Protein AF-A0A1F2W7W1-F1 (afdb_monomer)

Radius of gyration: 26.69 Å; Cα contacts (8 Å, |Δi|>4): 418; chains: 1; bounding box: 70×40×73 Å

pLDDT: mean 92.66, std 8.07, range [53.12, 98.88]

Mean predicted aligned error: 7.72 Å

Structure (mmCIF, N/CA/C/O backbone):
data_AF-A0A1F2W7W1-F1
#
_entry.id   AF-A0A1F2W7W1-F1
#
loop_
_atom_site.group_PDB
_atom_site.id
_atom_site.type_symbol
_atom_site.label_atom_id
_atom_site.label_alt_id
_atom_site.label_comp_id
_atom_site.label_asym_id
_atom_site.label_entity_id
_atom_site.label_seq_id
_atom_site.pdbx_PDB_ins_code
_atom_site.Cartn_x
_atom_site.Cartn_y
_atom_site.Cartn_z
_atom_site.occupancy
_atom_site.B_iso_or_equiv
_atom_site.auth_seq_id
_atom_site.auth_comp_id
_atom_site.auth_asym_id
_atom_site.auth_atom_id
_atom_site.pdbx_PDB_model_num
ATOM 1 N N . MET A 1 1 ? -30.060 -8.201 3.985 1.00 62.97 1 MET A N 1
ATOM 2 C CA . MET A 1 1 ? -28.738 -8.796 4.300 1.00 62.97 1 MET A CA 1
ATOM 3 C C . MET A 1 1 ? -28.220 -8.162 5.582 1.00 62.97 1 MET A C 1
ATOM 5 O O . MET A 1 1 ? -28.578 -7.021 5.836 1.00 62.97 1 MET A O 1
ATOM 9 N N . LYS A 1 2 ? -27.452 -8.893 6.397 1.00 86.69 2 LYS A N 1
ATOM 10 C CA . LYS A 1 2 ? -26.846 -8.369 7.634 1.00 86.69 2 LYS A CA 1
ATOM 11 C C . LYS A 1 2 ? -25.672 -7.441 7.280 1.00 86.69 2 LYS A C 1
ATOM 13 O O . LYS A 1 2 ? -24.925 -7.773 6.363 1.00 86.69 2 LYS A O 1
ATOM 18 N N . ASN A 1 3 ? -25.521 -6.316 7.980 1.00 93.75 3 ASN A N 1
ATOM 19 C CA . ASN A 1 3 ? -24.368 -5.423 7.817 1.00 93.75 3 ASN A CA 1
ATOM 20 C C . ASN A 1 3 ? -23.120 -6.006 8.499 1.00 93.75 3 ASN A C 1
ATOM 22 O O . ASN A 1 3 ? -23.227 -6.661 9.538 1.00 93.75 3 ASN A O 1
ATOM 26 N N . LEU A 1 4 ? -21.949 -5.747 7.916 1.00 97.38 4 LEU A N 1
ATOM 27 C CA . LEU A 1 4 ? -20.644 -5.979 8.529 1.00 97.38 4 LEU A CA 1
ATOM 28 C C . LEU A 1 4 ? -20.355 -4.846 9.521 1.00 97.38 4 LEU A C 1
ATOM 30 O O . LEU A 1 4 ? -20.398 -3.672 9.141 1.00 97.38 4 LEU A O 1
ATOM 34 N N . ARG A 1 5 ? -20.061 -5.195 10.776 1.00 98.56 5 ARG A N 1
ATOM 35 C CA . ARG A 1 5 ? -19.815 -4.230 11.854 1.00 98.56 5 ARG A CA 1
ATOM 36 C C . ARG A 1 5 ? -18.335 -3.876 11.929 1.00 98.56 5 ARG A C 1
ATOM 38 O O . ARG A 1 5 ? -17.487 -4.742 12.152 1.00 98.56 5 ARG A O 1
ATOM 45 N N . TRP A 1 6 ? -18.030 -2.600 11.743 1.00 98.75 6 TRP A N 1
ATOM 46 C CA . TRP A 1 6 ? -16.679 -2.061 11.656 1.00 98.75 6 TRP A CA 1
ATOM 47 C C . TRP A 1 6 ? -16.233 -1.422 12.969 1.00 98.75 6 TRP A C 1
ATOM 49 O O . TRP A 1 6 ? -16.932 -0.579 13.537 1.00 98.75 6 TRP A O 1
ATOM 59 N N . GLY A 1 7 ? -15.023 -1.775 13.394 1.00 98.75 7 GLY A N 1
ATOM 60 C CA . GLY A 1 7 ? -14.241 -1.056 14.391 1.00 98.75 7 GLY A CA 1
ATOM 61 C C . GLY A 1 7 ? -13.121 -0.247 13.731 1.00 98.75 7 GLY A C 1
ATOM 62 O O . GLY A 1 7 ? -12.522 -0.689 12.752 1.00 98.75 7 GLY A O 1
ATOM 63 N N . ILE A 1 8 ? -12.806 0.937 14.250 1.00 98.69 8 ILE A N 1
ATOM 64 C CA . ILE A 1 8 ? -11.731 1.785 13.715 1.00 98.69 8 ILE A CA 1
ATOM 65 C C . ILE A 1 8 ? -10.579 1.881 14.718 1.00 98.69 8 ILE A C 1
ATOM 67 O O . ILE A 1 8 ? -10.754 2.411 15.814 1.00 98.69 8 ILE A O 1
ATOM 71 N N . LEU A 1 9 ? -9.388 1.409 14.346 1.00 97.88 9 LEU A N 1
ATOM 72 C CA . LEU A 1 9 ? -8.192 1.433 15.196 1.00 97.88 9 LEU A CA 1
ATOM 73 C C . LEU A 1 9 ? -7.343 2.677 14.935 1.00 97.88 9 LEU A C 1
ATOM 75 O O . LEU A 1 9 ? -6.264 2.557 14.364 1.00 97.88 9 LEU A O 1
ATOM 79 N N . SER A 1 10 ? -7.851 3.860 15.301 1.00 96.62 10 SER A N 1
ATOM 80 C CA . SER A 1 10 ? -7.156 5.162 15.358 1.00 96.62 10 SER A CA 1
ATOM 81 C C . SER A 1 10 ? -8.142 6.302 15.102 1.00 96.62 10 SER A C 1
ATOM 83 O O . SER A 1 10 ? -9.197 6.140 14.495 1.00 96.62 10 SER A O 1
ATOM 85 N N . THR A 1 11 ? -7.741 7.503 15.500 1.00 95.75 11 THR A N 1
ATOM 86 C CA . THR A 1 11 ? -8.408 8.769 15.178 1.00 95.75 11 THR A CA 1
ATOM 87 C C . THR A 1 11 ? -7.591 9.569 14.155 1.00 95.75 11 THR A C 1
ATOM 89 O O . THR A 1 11 ? -7.487 10.789 14.265 1.00 95.75 11 THR A O 1
ATOM 92 N N . ALA A 1 12 ? -6.926 8.888 13.217 1.00 93.19 12 ALA A N 1
ATOM 93 C CA . ALA A 1 12 ? -6.099 9.520 12.191 1.00 93.19 12 ALA A CA 1
ATOM 94 C C . ALA A 1 12 ? -6.941 10.348 11.217 1.00 93.19 12 ALA A C 1
ATOM 96 O O . ALA A 1 12 ? -8.081 9.996 10.901 1.00 93.19 12 ALA A O 1
ATOM 97 N N . ASP A 1 13 ? -6.348 11.424 10.703 1.00 92.88 13 ASP A N 1
ATOM 98 C CA . ASP A 1 13 ? -7.056 12.402 9.880 1.00 92.88 13 ASP A CA 1
ATOM 99 C C . ASP A 1 13 ? -7.669 11.785 8.614 1.00 92.88 13 ASP A C 1
ATOM 101 O O . ASP A 1 13 ? -8.848 12.004 8.339 1.00 92.88 13 ASP A O 1
ATOM 105 N N . ILE A 1 14 ? -6.933 10.917 7.907 1.00 90.88 14 ILE A N 1
ATOM 106 C CA . ILE A 1 14 ? -7.449 10.191 6.732 1.00 90.88 14 ILE A CA 1
ATOM 107 C C . ILE A 1 14 ? -8.683 9.342 7.069 1.00 90.88 14 ILE A C 1
ATOM 109 O O . ILE A 1 14 ? -9.671 9.333 6.329 1.00 90.88 14 ILE A O 1
ATOM 113 N N . GLY A 1 15 ? -8.652 8.663 8.219 1.00 91.44 15 GLY A N 1
ATOM 114 C CA . GLY A 1 15 ? -9.765 7.857 8.699 1.00 91.44 15 GLY A CA 1
ATOM 115 C C . GLY A 1 15 ? -10.981 8.729 8.962 1.00 91.44 15 GLY A C 1
ATOM 116 O O . GLY A 1 15 ? -12.050 8.480 8.412 1.00 91.44 15 GLY A O 1
ATOM 117 N N . ILE A 1 16 ? -10.808 9.795 9.737 1.00 95.19 16 ILE A N 1
ATOM 118 C CA . ILE A 1 16 ? -11.928 10.641 10.133 1.00 95.19 16 ILE A CA 1
ATOM 119 C C . ILE A 1 16 ? -12.511 11.438 8.958 1.00 95.19 16 ILE A C 1
ATOM 121 O O . ILE A 1 16 ? -13.729 11.555 8.835 1.00 95.19 16 ILE A O 1
ATOM 125 N N . THR A 1 17 ? -11.673 12.015 8.102 1.00 94.81 17 THR A N 1
ATOM 126 C CA . THR A 1 17 ? -12.141 12.954 7.073 1.00 94.81 17 THR A CA 1
ATOM 127 C C . THR A 1 17 ? -12.612 12.265 5.797 1.00 94.81 17 THR A C 1
ATOM 129 O O . THR A 1 17 ? -13.424 12.842 5.070 1.00 94.81 17 THR A O 1
ATOM 132 N N . LYS A 1 18 ? -12.128 11.050 5.501 1.00 94.12 18 LYS A N 1
ATOM 133 C CA . LYS A 1 18 ? -12.421 10.345 4.243 1.00 94.12 18 LYS A CA 1
ATOM 13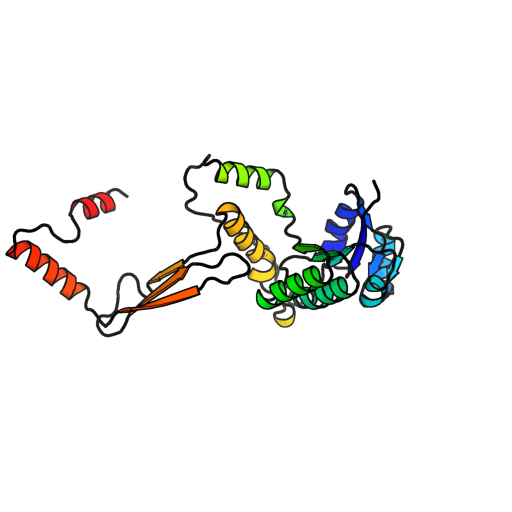4 C C . LYS A 1 18 ? -13.065 8.984 4.466 1.00 94.12 18 LYS A C 1
ATOM 136 O O . LYS A 1 18 ? -14.185 8.766 4.007 1.00 94.12 18 LYS A O 1
ATOM 141 N N . VAL A 1 19 ? -12.363 8.073 5.141 1.00 95.38 19 VAL A N 1
ATOM 142 C CA . VAL A 1 19 ? -12.695 6.641 5.076 1.00 95.38 19 VAL A CA 1
ATOM 143 C C . VAL A 1 19 ? -13.882 6.276 5.958 1.00 95.38 19 VAL A C 1
ATOM 145 O O . VAL A 1 19 ? -14.805 5.630 5.472 1.00 95.38 19 VAL A O 1
ATOM 148 N N . ILE A 1 20 ? -13.936 6.742 7.208 1.00 97.56 20 ILE A N 1
ATOM 149 C CA . ILE A 1 20 ? -15.058 6.447 8.111 1.00 97.56 20 ILE A CA 1
ATOM 150 C C . ILE A 1 20 ? -16.387 6.966 7.534 1.00 97.56 20 ILE A C 1
ATOM 152 O O . ILE A 1 20 ? -17.315 6.163 7.416 1.00 97.56 20 ILE A O 1
ATOM 156 N N . PRO A 1 21 ? -16.496 8.232 7.069 1.00 97.69 21 PRO A N 1
ATOM 157 C CA . PRO A 1 21 ? -17.721 8.693 6.418 1.00 97.69 21 PRO A CA 1
ATOM 158 C C . PRO A 1 21 ? -18.091 7.877 5.173 1.00 97.69 21 PRO A C 1
ATOM 160 O O . PRO A 1 21 ? -19.272 7.728 4.868 1.00 97.69 21 PRO A O 1
ATOM 163 N N . ALA A 1 22 ? -17.105 7.374 4.421 1.00 96.88 22 ALA A N 1
ATOM 164 C CA . ALA A 1 22 ? -17.365 6.523 3.264 1.00 96.88 22 ALA A CA 1
ATOM 165 C C . ALA A 1 22 ? -17.924 5.152 3.675 1.00 96.88 22 ALA A C 1
ATOM 167 O O . ALA A 1 22 ? -18.912 4.727 3.084 1.00 96.88 22 ALA A O 1
ATOM 168 N N . ILE A 1 23 ? -17.369 4.511 4.712 1.00 96.81 23 ILE A N 1
ATOM 169 C CA . ILE A 1 23 ? -17.882 3.240 5.257 1.00 96.81 23 ILE A CA 1
ATOM 170 C C . ILE A 1 23 ? -19.319 3.414 5.763 1.00 96.81 23 ILE A C 1
ATOM 172 O O . ILE A 1 23 ? -20.168 2.582 5.470 1.00 96.81 23 ILE A O 1
ATOM 176 N N . GLN A 1 24 ? -19.627 4.515 6.456 1.00 97.50 24 GLN A N 1
ATOM 177 C CA . GLN A 1 24 ? -20.982 4.793 6.958 1.00 97.50 24 GLN A CA 1
ATOM 178 C C . GLN A 1 24 ? -22.034 4.950 5.848 1.00 97.50 24 GLN A C 1
ATOM 180 O O . GLN A 1 24 ? -23.212 4.704 6.086 1.00 97.50 24 GLN A O 1
ATOM 185 N N . ARG A 1 25 ? -21.627 5.378 4.646 1.00 97.25 25 ARG A N 1
ATOM 186 C CA . ARG A 1 25 ? -22.513 5.491 3.473 1.00 97.25 25 ARG A CA 1
ATOM 187 C C . ARG A 1 25 ? -22.521 4.239 2.597 1.00 97.25 25 ARG A C 1
ATOM 189 O O . ARG A 1 25 ? -23.320 4.174 1.667 1.00 97.25 25 ARG A O 1
ATOM 196 N N . ALA A 1 26 ? -21.605 3.301 2.828 1.00 95.56 26 ALA A N 1
ATOM 197 C CA . ALA A 1 26 ? -21.463 2.116 2.002 1.00 95.56 26 ALA A CA 1
ATOM 198 C C . ALA A 1 26 ? -22.567 1.098 2.302 1.00 95.56 26 ALA A C 1
ATOM 200 O O . ALA A 1 26 ? -23.017 0.939 3.438 1.00 95.56 26 ALA A O 1
ATOM 201 N N . GLU A 1 27 ? -22.981 0.368 1.272 1.00 95.81 27 GLU A N 1
ATOM 202 C CA . GLU A 1 27 ? -23.906 -0.745 1.434 1.00 95.81 27 GLU A CA 1
ATOM 203 C C . GLU A 1 27 ? -23.270 -1.849 2.292 1.00 95.81 27 GLU A C 1
ATOM 205 O O . GLU A 1 27 ? -22.059 -2.081 2.254 1.00 95.81 27 GLU A O 1
ATOM 210 N N . HIS A 1 28 ? -24.099 -2.538 3.078 1.00 96.38 28 HIS A N 1
ATOM 211 C CA . HIS A 1 28 ? -23.686 -3.651 3.940 1.00 96.38 28 HIS A CA 1
ATOM 212 C C . HIS A 1 28 ? -22.651 -3.302 5.023 1.00 96.38 28 HIS A C 1
ATOM 214 O O . HIS A 1 28 ? -22.020 -4.209 5.563 1.00 96.38 28 HIS A 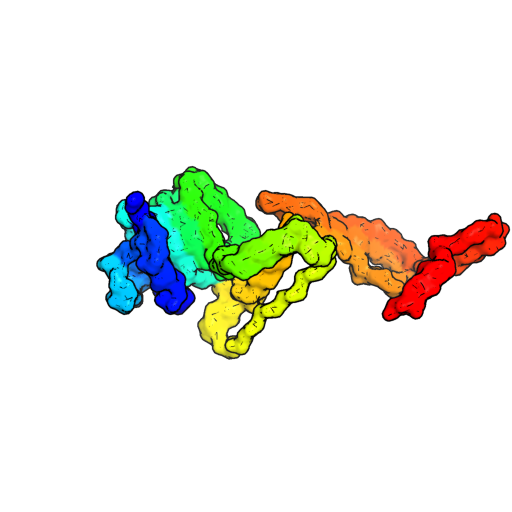O 1
ATOM 220 N N . CYS A 1 29 ? -22.484 -2.026 5.374 1.00 97.75 29 CYS A N 1
ATOM 221 C CA . CYS A 1 29 ? -21.508 -1.578 6.365 1.00 97.75 29 CYS A CA 1
ATOM 222 C C . CYS A 1 29 ? -22.175 -0.810 7.509 1.00 97.75 29 CYS A C 1
ATOM 224 O O . CYS A 1 29 ? -23.092 -0.022 7.301 1.00 97.75 29 CYS A O 1
ATOM 226 N N . GLU A 1 30 ? -21.681 -1.021 8.726 1.00 98.06 30 GLU A N 1
ATOM 227 C CA . GLU A 1 30 ? -22.072 -0.260 9.912 1.00 98.06 30 GLU A CA 1
ATOM 228 C C . GLU A 1 30 ? -20.831 0.015 10.765 1.00 98.06 30 GLU A C 1
ATOM 230 O O . GLU A 1 30 ? -20.126 -0.918 11.136 1.00 98.06 30 GLU A O 1
ATOM 235 N N . VAL A 1 31 ? -20.535 1.280 11.075 1.00 98.50 31 VAL A N 1
ATOM 236 C CA . VAL A 1 31 ? -19.416 1.632 11.968 1.00 98.50 31 VAL A CA 1
ATOM 237 C C . VAL A 1 31 ? -19.923 1.659 13.403 1.00 98.50 31 VAL A C 1
ATOM 239 O O . VAL A 1 31 ? -20.646 2.577 13.781 1.00 98.50 31 VAL A O 1
ATOM 242 N N . VAL A 1 32 ? -19.537 0.657 14.193 1.00 98.56 32 VAL A N 1
ATOM 243 C CA . VAL A 1 32 ? -20.049 0.460 15.559 1.00 98.56 32 VAL A CA 1
ATOM 244 C C . VAL A 1 32 ? -19.091 0.979 16.631 1.00 98.56 32 VAL A C 1
ATOM 246 O O . VAL A 1 32 ? -19.537 1.424 17.686 1.00 98.56 32 VAL A O 1
ATOM 249 N N . ALA A 1 33 ? -17.783 0.987 16.352 1.00 98.69 33 ALA A N 1
ATOM 250 C CA . ALA A 1 33 ? -16.771 1.339 17.341 1.00 98.69 33 ALA A CA 1
ATOM 251 C C . ALA A 1 33 ? -15.577 2.110 16.762 1.00 98.69 33 ALA A C 1
ATOM 253 O O . ALA A 1 33 ? -15.160 1.901 15.622 1.00 98.69 33 ALA A O 1
ATOM 254 N N . ILE A 1 34 ? -14.968 2.961 17.586 1.00 98.75 34 ILE A N 1
ATOM 255 C CA . ILE A 1 34 ? -13.682 3.613 17.313 1.00 98.75 34 ILE A CA 1
ATOM 256 C C . ILE A 1 34 ? -12.794 3.571 18.554 1.00 98.75 34 ILE A C 1
ATOM 258 O O . ILE A 1 34 ? -13.261 3.725 19.678 1.00 98.75 34 ILE A O 1
ATOM 262 N N . ALA A 1 35 ? -11.498 3.379 18.352 1.00 98.56 35 ALA A N 1
ATOM 263 C CA . ALA A 1 35 ? -10.508 3.356 19.413 1.00 98.56 35 ALA A CA 1
ATOM 264 C C . ALA A 1 35 ? -9.389 4.365 19.154 1.00 98.56 35 ALA A C 1
ATOM 266 O O . ALA A 1 35 ? -9.031 4.684 18.018 1.00 98.56 35 ALA A O 1
ATOM 267 N N . SER A 1 36 ? -8.804 4.852 20.241 1.00 97.69 36 SER A N 1
ATOM 268 C CA . SER A 1 36 ? -7.576 5.645 20.251 1.00 97.69 36 SER A CA 1
ATOM 269 C C . SER A 1 36 ? -6.682 5.142 21.383 1.00 97.69 36 SER A C 1
ATOM 271 O O . SER A 1 36 ? -7.079 4.271 22.145 1.00 97.69 36 SER A O 1
ATOM 273 N N . ARG A 1 37 ? -5.483 5.713 21.538 1.00 95.00 37 ARG A N 1
ATOM 274 C CA . ARG A 1 37 ? -4.619 5.419 22.704 1.00 95.00 37 ARG A CA 1
ATOM 275 C C . ARG A 1 37 ? -5.090 6.114 23.991 1.00 95.00 37 ARG A C 1
ATOM 277 O O . ARG A 1 37 ? -4.443 5.984 25.020 1.00 95.00 37 ARG A O 1
ATOM 284 N N . THR A 1 38 ? -6.118 6.960 23.902 1.00 96.62 38 THR A N 1
ATOM 285 C CA . THR A 1 38 ? -6.767 7.605 25.050 1.00 96.62 38 THR A CA 1
ATOM 286 C C . THR A 1 38 ? -8.270 7.686 24.805 1.00 96.62 38 THR A C 1
ATOM 288 O O . THR A 1 38 ? -8.694 8.017 23.693 1.00 96.62 38 THR A O 1
ATOM 291 N N . LEU A 1 39 ? -9.069 7.437 25.845 1.00 98.00 39 LEU A N 1
ATOM 292 C CA . LEU A 1 39 ? -10.531 7.438 25.744 1.00 98.00 39 LEU A CA 1
ATOM 293 C C . LEU A 1 39 ? -11.071 8.787 25.257 1.00 98.00 39 LEU A C 1
ATOM 295 O O . LEU A 1 39 ? -11.888 8.810 24.344 1.00 98.00 39 LEU A O 1
ATOM 299 N N . ASP A 1 40 ? -10.546 9.902 25.767 1.00 98.12 40 ASP A N 1
ATOM 300 C CA . ASP A 1 40 ? -11.008 11.248 25.397 1.00 98.12 40 ASP A CA 1
ATOM 301 C C . ASP A 1 40 ? -10.939 11.511 23.886 1.00 98.12 40 ASP A C 1
ATOM 303 O O . ASP A 1 40 ? -11.862 12.073 23.295 1.00 98.12 40 ASP A O 1
ATOM 307 N N . ARG A 1 41 ? -9.862 11.059 23.225 1.00 97.44 41 ARG A N 1
ATOM 308 C CA . ARG A 1 41 ? -9.703 11.230 21.772 1.00 97.44 41 ARG A CA 1
ATOM 309 C C . ARG A 1 41 ? -10.668 10.350 20.993 1.00 97.44 41 ARG A C 1
ATOM 311 O O . ARG A 1 41 ? -11.237 10.810 20.004 1.00 97.44 41 ARG A O 1
ATOM 318 N N . ALA A 1 42 ? -10.851 9.104 21.431 1.00 98.25 42 ALA A N 1
ATOM 319 C CA . ALA A 1 42 ? -11.810 8.192 20.820 1.00 98.25 42 ALA A CA 1
ATOM 320 C C . ALA A 1 42 ? -13.243 8.721 20.974 1.00 98.25 42 ALA A C 1
ATOM 322 O O . ALA A 1 42 ? -13.971 8.783 19.989 1.00 98.25 42 ALA A O 1
ATOM 323 N N . ALA A 1 43 ? -13.614 9.183 22.171 1.00 98.44 43 ALA A N 1
ATOM 324 C CA . ALA A 1 43 ? -14.932 9.729 22.478 1.00 98.44 43 ALA A CA 1
ATOM 325 C C . ALA A 1 43 ? -15.236 10.994 21.665 1.00 98.44 43 ALA A C 1
ATOM 327 O O . ALA A 1 43 ? -16.317 11.112 21.091 1.00 98.44 43 ALA A O 1
ATOM 328 N N . ALA A 1 44 ? -14.270 11.909 21.533 1.00 98.00 44 ALA A N 1
ATOM 329 C CA . ALA A 1 44 ? -14.427 13.099 20.699 1.00 98.00 44 ALA A CA 1
ATOM 330 C C . ALA A 1 44 ? -14.643 12.747 19.214 1.00 98.00 44 ALA A C 1
ATOM 332 O O . ALA A 1 44 ? -15.501 13.333 18.548 1.00 98.00 44 ALA A O 1
ATOM 333 N N . ALA A 1 45 ? -13.892 11.776 18.684 1.00 97.94 45 ALA A N 1
ATOM 334 C CA . ALA A 1 45 ? -14.066 11.311 17.309 1.00 97.94 45 ALA A CA 1
ATOM 335 C C . ALA A 1 45 ? -15.405 10.583 17.110 1.00 97.94 45 ALA A C 1
ATOM 337 O O . ALA A 1 45 ? -16.085 10.829 16.113 1.00 97.94 45 ALA A O 1
ATOM 338 N N . ALA A 1 46 ? -15.801 9.744 18.070 1.00 98.38 46 ALA A N 1
ATOM 339 C CA . ALA A 1 46 ? -17.068 9.026 18.063 1.00 98.38 46 ALA A CA 1
ATOM 340 C C . ALA A 1 46 ? -18.258 9.988 18.049 1.00 98.38 46 ALA A C 1
ATOM 342 O O . ALA A 1 46 ? -19.116 9.885 17.176 1.00 98.38 46 ALA A O 1
ATOM 343 N N . ALA A 1 47 ? -18.255 10.987 18.939 1.00 98.19 47 ALA A N 1
ATOM 344 C CA . ALA A 1 47 ? -19.287 12.017 18.997 1.00 98.19 47 ALA A CA 1
ATOM 345 C C . ALA A 1 47 ? -19.388 12.802 17.680 1.00 98.19 47 ALA A C 1
ATOM 347 O O . ALA A 1 47 ? -20.486 13.026 17.176 1.00 98.19 47 ALA A O 1
ATOM 348 N N . ARG A 1 48 ? -18.247 13.173 17.080 1.00 97.38 48 ARG A N 1
ATOM 349 C CA . ARG A 1 48 ? -18.217 13.906 15.804 1.00 97.38 48 ARG A CA 1
ATOM 350 C C . ARG A 1 48 ? -18.794 13.107 14.634 1.00 97.38 48 ARG A C 1
ATOM 352 O O . ARG A 1 48 ? -19.370 13.701 13.728 1.00 97.38 48 ARG A O 1
ATOM 359 N N . LEU A 1 49 ? -18.591 11.793 14.621 1.00 97.81 49 LEU A N 1
ATOM 360 C CA . LEU A 1 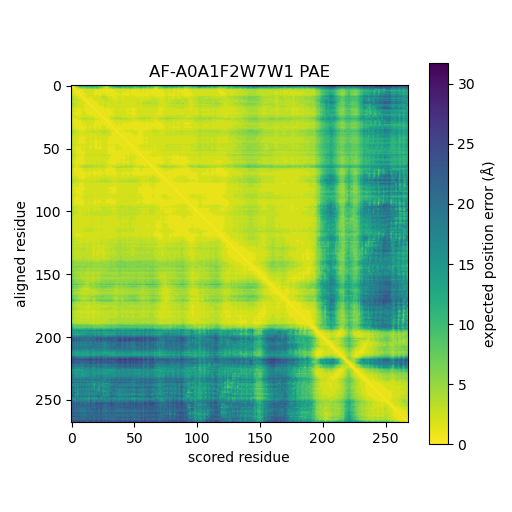49 ? -18.967 10.920 13.506 1.00 97.81 49 LEU A CA 1
ATOM 361 C C . LEU A 1 49 ? -20.256 10.129 13.764 1.00 97.81 49 LEU A C 1
ATOM 363 O O . LEU A 1 49 ? -20.679 9.380 12.889 1.00 97.81 49 LEU A O 1
ATOM 367 N N . GLY A 1 50 ? -20.874 10.270 14.939 1.00 98.12 50 GLY A N 1
ATOM 368 C CA . GLY A 1 50 ? -22.054 9.494 15.325 1.00 98.12 50 GLY A CA 1
ATOM 369 C C . GLY A 1 50 ? -21.766 8.000 15.510 1.00 98.12 50 GLY A C 1
ATOM 370 O O . GLY A 1 50 ? -22.603 7.175 15.158 1.00 98.12 50 GLY A O 1
ATOM 371 N N . ILE A 1 51 ? -20.578 7.642 16.011 1.00 98.56 51 ILE A N 1
ATOM 372 C CA . ILE A 1 51 ? -20.191 6.246 16.272 1.00 98.56 51 ILE A CA 1
ATOM 373 C C . ILE A 1 51 ? -20.640 5.867 17.695 1.00 98.56 51 ILE A C 1
ATOM 375 O O . ILE A 1 51 ? -20.297 6.593 18.630 1.00 98.56 51 ILE A O 1
ATOM 379 N N . PRO A 1 52 ? -21.374 4.755 17.892 1.00 98.00 52 PRO A N 1
ATOM 380 C CA . PRO A 1 52 ? -21.969 4.414 19.188 1.00 98.00 52 PRO A CA 1
ATOM 381 C C . PRO A 1 52 ? -20.971 4.173 20.324 1.00 98.00 52 PRO A C 1
ATOM 383 O O . PRO A 1 52 ? -21.265 4.499 21.475 1.00 98.00 52 PRO A O 1
ATOM 386 N N . THR A 1 53 ? -19.809 3.582 20.032 1.00 98.50 53 THR A N 1
ATOM 387 C CA . THR A 1 53 ? -18.874 3.124 21.068 1.00 98.50 53 THR A CA 1
ATOM 388 C C . THR A 1 53 ? -17.460 3.653 20.845 1.00 98.50 53 THR A C 1
ATOM 390 O O . THR A 1 53 ? -16.923 3.621 19.737 1.00 98.50 53 THR A O 1
ATOM 393 N N . ALA A 1 54 ? -16.843 4.135 21.926 1.00 98.62 54 ALA A N 1
ATOM 394 C CA . ALA A 1 54 ? -15.469 4.615 21.954 1.00 98.62 54 ALA A CA 1
ATOM 395 C C . ALA A 1 54 ? -14.645 3.812 22.966 1.00 98.62 54 ALA A C 1
ATOM 397 O O . ALA A 1 54 ? -15.072 3.645 24.107 1.00 98.62 54 ALA A O 1
ATOM 398 N N . TYR A 1 55 ? -13.457 3.367 22.559 1.00 98.62 55 TYR A N 1
ATOM 399 C CA . TYR A 1 55 ? -12.532 2.610 23.405 1.00 98.62 55 TYR A CA 1
ATOM 400 C C . TYR A 1 55 ? -11.238 3.383 23.674 1.00 98.62 55 TYR A C 1
ATOM 402 O O . TYR A 1 55 ? -10.731 4.108 22.808 1.00 98.62 55 TYR A O 1
ATOM 410 N N . GLY A 1 56 ? -10.707 3.232 24.891 1.00 98.00 56 GLY A N 1
ATOM 411 C CA . GLY A 1 56 ? -9.497 3.914 25.354 1.00 98.00 56 GLY A CA 1
ATOM 412 C C . GLY A 1 56 ? -8.201 3.214 24.951 1.00 98.00 56 GLY A C 1
ATOM 413 O O . GLY A 1 56 ? -7.130 3.814 25.060 1.00 98.00 56 GLY A O 1
ATOM 414 N N . SER A 1 57 ? -8.310 1.979 24.461 1.00 98.31 57 SER A N 1
ATOM 415 C CA . SER A 1 57 ? -7.229 1.209 23.858 1.00 98.31 57 SER A CA 1
ATOM 416 C C . SER A 1 57 ? -7.713 0.453 22.621 1.00 98.31 57 SER A C 1
ATOM 418 O O . SER A 1 57 ? -8.907 0.232 22.409 1.00 98.31 57 SER A O 1
ATOM 420 N N . TYR A 1 58 ? -6.771 0.056 21.771 1.00 98.50 58 TYR A N 1
ATOM 421 C CA . TYR A 1 58 ? -7.073 -0.759 20.598 1.00 98.50 58 TYR A CA 1
ATOM 422 C C . TYR A 1 58 ? -7.398 -2.206 21.000 1.00 98.50 58 TYR A C 1
ATOM 424 O O . TYR A 1 58 ? -8.262 -2.823 20.383 1.00 98.50 58 TYR A O 1
ATOM 432 N N . GLU A 1 59 ? -6.768 -2.732 22.056 1.00 98.50 59 GLU A N 1
ATOM 433 C CA . GLU A 1 59 ? -7.074 -4.047 22.629 1.00 98.50 59 GLU A CA 1
ATOM 434 C C . GLU A 1 59 ? -8.533 -4.165 23.080 1.00 98.50 59 GLU A C 1
ATOM 436 O O . GLU A 1 59 ? -9.174 -5.170 22.780 1.00 98.50 59 GLU A O 1
ATOM 441 N N . GLU A 1 60 ? -9.076 -3.142 23.748 1.00 98.31 60 GLU A N 1
ATOM 442 C CA . GLU A 1 60 ? -10.487 -3.118 24.156 1.00 98.31 60 GLU A CA 1
ATOM 443 C C . GLU A 1 60 ? -11.433 -3.266 22.956 1.00 98.31 60 GLU A C 1
ATOM 445 O O . GLU A 1 60 ? -12.375 -4.056 23.010 1.00 98.31 60 GLU A O 1
ATOM 450 N N . LEU A 1 61 ? -11.158 -2.563 21.850 1.00 98.69 61 LEU A N 1
ATOM 451 C CA . LEU A 1 61 ? -11.958 -2.678 20.628 1.00 98.69 61 LEU A CA 1
ATOM 452 C C . LEU A 1 61 ? -11.807 -4.058 19.978 1.00 98.69 61 LEU A C 1
ATOM 454 O O . LEU A 1 61 ? -12.788 -4.624 19.501 1.00 98.69 61 LEU A O 1
ATOM 458 N N . LEU A 1 62 ? -10.601 -4.631 19.973 1.00 98.69 62 LEU A N 1
ATOM 459 C CA . LEU A 1 62 ? -10.380 -5.978 19.440 1.00 98.69 62 LEU A CA 1
ATOM 460 C C . LEU A 1 62 ? -11.085 -7.061 20.268 1.00 98.69 62 LEU A C 1
ATOM 462 O O . LEU A 1 62 ? -11.553 -8.047 19.698 1.00 98.69 62 LEU A O 1
ATOM 466 N N . ALA A 1 63 ? -11.218 -6.865 21.581 1.00 98.38 63 ALA A N 1
ATOM 467 C CA . ALA A 1 63 ? -11.954 -7.760 22.471 1.00 98.38 63 ALA A CA 1
ATOM 468 C C . ALA A 1 63 ? -13.487 -7.647 22.330 1.00 98.38 63 ALA A C 1
ATOM 470 O O . ALA A 1 63 ? -14.213 -8.513 22.823 1.00 98.38 63 ALA A O 1
ATOM 471 N N . ALA A 1 64 ? -13.999 -6.614 21.653 1.00 97.75 64 ALA A N 1
ATOM 472 C CA . ALA A 1 64 ? -15.430 -6.380 21.508 1.00 97.75 64 ALA A CA 1
ATOM 473 C C . ALA A 1 64 ? -16.102 -7.464 20.641 1.00 97.75 64 ALA A C 1
ATOM 475 O O . ALA A 1 64 ? -15.712 -7.718 19.496 1.00 97.75 64 ALA A O 1
ATOM 476 N N . GLY A 1 65 ? -17.134 -8.122 21.179 1.00 95.75 65 GLY A N 1
ATOM 477 C CA . GLY A 1 65 ? -17.867 -9.199 20.492 1.00 95.75 65 GLY A CA 1
ATOM 478 C C . GLY A 1 65 ? -18.779 -8.712 19.360 1.00 95.75 65 GLY A C 1
ATOM 479 O O . GLY A 1 65 ? -19.289 -9.508 18.566 1.00 95.75 65 GLY A O 1
ATOM 480 N N . ASP A 1 66 ? -18.991 -7.403 19.271 1.00 95.75 66 ASP A N 1
ATOM 481 C CA . ASP A 1 66 ? -19.850 -6.760 18.291 1.00 95.75 66 ASP A CA 1
ATOM 482 C C . ASP A 1 66 ? -19.114 -6.140 17.095 1.00 95.75 66 ASP A C 1
ATOM 484 O O . ASP A 1 66 ? -19.756 -5.567 16.221 1.00 95.75 66 ASP A O 1
ATOM 488 N N . VAL A 1 67 ? -17.799 -6.339 16.995 1.00 98.50 67 VAL A N 1
ATOM 489 C CA . VAL A 1 67 ? -16.980 -5.933 15.843 1.00 98.50 67 VAL A CA 1
ATOM 490 C C . VAL A 1 67 ? -16.647 -7.149 14.978 1.00 98.50 67 VAL A C 1
ATOM 492 O O . VAL A 1 67 ? -16.109 -8.134 15.482 1.00 98.50 67 VAL A O 1
ATOM 495 N N . ASP A 1 68 ? -16.923 -7.075 13.675 1.00 98.44 68 ASP A N 1
ATOM 496 C CA . ASP A 1 68 ? -16.629 -8.139 12.700 1.00 98.44 68 ASP A CA 1
ATOM 497 C C . ASP A 1 68 ? -15.329 -7.858 11.918 1.00 98.44 68 ASP A C 1
ATOM 499 O O . ASP A 1 68 ? -14.552 -8.767 11.618 1.00 98.44 68 ASP A O 1
ATOM 503 N N . ALA A 1 69 ? -15.076 -6.587 11.594 1.00 98.62 69 ALA A N 1
ATOM 504 C CA . ALA A 1 69 ? -13.910 -6.138 10.839 1.00 98.62 69 ALA A CA 1
ATOM 505 C C . ALA A 1 69 ? -13.306 -4.869 11.445 1.00 98.62 69 ALA A C 1
ATOM 507 O O . ALA A 1 69 ? -14.018 -4.064 12.043 1.00 98.62 69 ALA A O 1
ATOM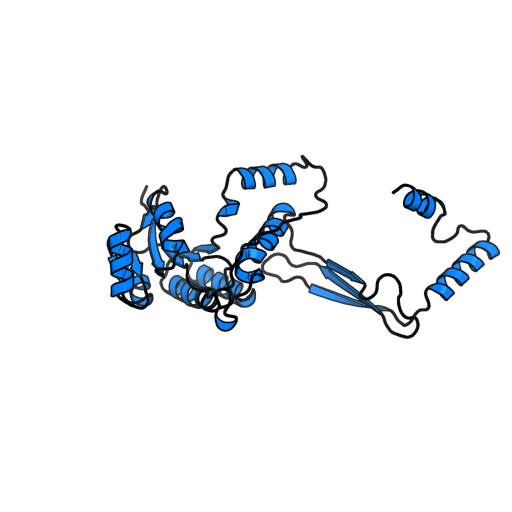 508 N N . VAL A 1 70 ? -12.005 -4.660 11.254 1.00 98.88 70 VAL A N 1
ATOM 509 C CA . VAL A 1 70 ? -11.311 -3.438 11.653 1.00 98.88 70 VAL A CA 1
ATOM 510 C C . VAL A 1 70 ? -10.696 -2.703 10.473 1.00 98.88 70 VAL A C 1
ATOM 512 O O . VAL A 1 70 ? -10.142 -3.310 9.555 1.00 98.88 70 VAL A O 1
ATOM 515 N N . TYR A 1 71 ? -10.766 -1.376 10.535 1.00 98.75 71 TYR A N 1
ATOM 516 C CA . TYR A 1 71 ? -9.993 -0.481 9.686 1.00 98.75 71 TYR A CA 1
ATOM 517 C C . TYR A 1 71 ? -8.805 0.089 10.470 1.00 98.75 71 TYR A C 1
ATOM 519 O O . TYR A 1 71 ? -8.985 0.603 11.579 1.00 98.75 71 TYR A O 1
ATOM 527 N N . ILE A 1 72 ? -7.600 0.005 9.898 1.00 98.50 72 ILE A N 1
ATOM 528 C CA . ILE A 1 72 ? -6.338 0.374 10.560 1.00 98.50 72 ILE A CA 1
ATOM 529 C C . ILE A 1 72 ? -5.650 1.524 9.801 1.00 98.50 72 ILE A C 1
ATOM 531 O O . ILE A 1 72 ? -4.848 1.253 8.908 1.00 98.50 72 ILE A O 1
ATOM 535 N N . PRO A 1 73 ? -5.930 2.798 10.149 1.00 96.81 73 PRO A N 1
ATOM 536 C CA . PRO A 1 73 ? -5.224 3.974 9.637 1.00 96.81 73 PRO A CA 1
ATOM 537 C C . PRO A 1 73 ? -4.163 4.456 10.638 1.00 96.81 73 PRO A C 1
ATOM 539 O O . PRO A 1 73 ? -4.179 5.605 11.094 1.00 96.81 73 PRO A O 1
ATOM 542 N N . LEU A 1 74 ? -3.300 3.548 11.086 1.00 95.69 74 LEU A N 1
ATOM 543 C CA . LEU A 1 74 ? -2.199 3.888 11.988 1.00 95.69 74 LEU A CA 1
ATOM 544 C C . LEU A 1 74 ? -1.027 4.479 11.188 1.00 95.69 74 LEU A C 1
ATOM 546 O O . LEU A 1 74 ? -1.055 4.486 9.962 1.00 95.69 74 LEU A O 1
ATOM 550 N N . PRO A 1 75 ? 0.007 5.024 11.846 1.00 94.12 75 PRO A N 1
ATOM 551 C CA . PRO A 1 75 ? 1.289 5.206 11.179 1.00 94.12 75 PRO A CA 1
ATOM 552 C C . PRO A 1 75 ? 1.840 3.851 10.695 1.00 94.12 75 PRO A C 1
ATOM 554 O O . PRO A 1 75 ? 1.513 2.806 11.266 1.00 94.12 75 PRO A O 1
ATOM 557 N N . ASN A 1 76 ? 2.674 3.880 9.652 1.00 93.50 76 ASN A N 1
ATOM 558 C CA . ASN A 1 76 ? 3.093 2.685 8.906 1.00 93.50 76 ASN A CA 1
ATOM 559 C C . ASN A 1 76 ? 3.755 1.619 9.802 1.00 93.50 76 ASN A C 1
ATOM 561 O O . ASN A 1 76 ? 3.574 0.422 9.587 1.00 93.50 76 ASN A O 1
ATOM 565 N N . ASP A 1 77 ? 4.495 2.052 10.828 1.00 94.19 77 ASP A N 1
ATOM 566 C CA . ASP A 1 77 ? 5.146 1.189 11.823 1.00 94.19 77 ASP A CA 1
ATOM 567 C C . ASP A 1 77 ? 4.164 0.359 12.672 1.00 94.19 77 ASP A C 1
ATOM 569 O O . ASP A 1 77 ? 4.532 -0.700 13.176 1.00 94.19 77 ASP A O 1
ATOM 573 N N . GLY A 1 78 ? 2.908 0.793 12.798 1.00 96.38 78 GLY A N 1
ATOM 574 C CA . GLY A 1 78 ? 1.868 0.092 13.550 1.00 96.38 78 GLY A CA 1
ATOM 575 C C . GLY A 1 78 ? 1.069 -0.931 12.738 1.00 96.38 78 GLY A C 1
ATOM 576 O O . GLY A 1 78 ? 0.356 -1.744 13.323 1.00 96.38 78 GLY A O 1
ATOM 577 N N . HIS A 1 79 ? 1.143 -0.922 11.407 1.00 98.19 79 HIS A N 1
ATOM 578 C CA . HIS A 1 79 ? 0.253 -1.737 10.572 1.00 98.19 79 HIS A CA 1
ATOM 579 C C . HIS A 1 79 ? 0.379 -3.242 10.837 1.00 98.19 79 HIS A C 1
ATOM 581 O O . HIS A 1 79 ? -0.635 -3.920 11.037 1.00 98.19 79 HIS A O 1
ATOM 587 N N . ALA A 1 80 ? 1.613 -3.752 10.892 1.00 98.25 80 ALA A N 1
ATOM 588 C CA . ALA A 1 80 ? 1.875 -5.177 11.068 1.00 98.25 80 ALA A CA 1
ATOM 589 C C . ALA A 1 80 ? 1.400 -5.686 12.434 1.00 98.25 80 ALA A C 1
ATOM 591 O O . ALA A 1 80 ? 0.611 -6.629 12.497 1.00 98.25 80 ALA A O 1
ATOM 592 N N . GLU A 1 81 ? 1.808 -5.016 13.517 1.00 98.38 81 GLU A N 1
ATOM 593 C CA . GLU A 1 81 ? 1.435 -5.385 14.887 1.00 98.38 81 GLU A CA 1
ATOM 594 C C . GLU A 1 81 ? -0.087 -5.468 15.046 1.00 98.38 81 GLU A C 1
ATOM 596 O O . GLU A 1 81 ? -0.625 -6.484 15.496 1.00 98.38 81 GLU A O 1
ATOM 601 N N . TRP A 1 82 ? -0.796 -4.411 14.648 1.00 98.75 82 TRP A N 1
ATOM 602 C CA . TRP A 1 82 ? -2.234 -4.313 14.884 1.00 98.75 82 TRP A CA 1
ATOM 603 C C . TRP A 1 82 ? -3.054 -5.191 13.952 1.00 98.75 82 TRP A C 1
ATOM 605 O O . TRP A 1 82 ? -4.106 -5.677 14.360 1.00 98.75 82 TRP A O 1
ATOM 615 N N . THR A 1 83 ? -2.553 -5.477 12.751 1.00 98.81 83 THR A N 1
ATOM 616 C CA . THR A 1 83 ? -3.161 -6.480 11.870 1.00 98.81 83 THR A CA 1
ATOM 617 C C . THR A 1 83 ? -3.040 -7.881 12.457 1.00 98.81 83 THR A C 1
ATOM 619 O O . THR A 1 83 ? -4.029 -8.610 12.495 1.00 98.81 83 THR A O 1
ATOM 622 N N . ILE A 1 84 ? -1.861 -8.258 12.963 1.00 98.81 84 ILE A N 1
ATOM 623 C CA . ILE A 1 84 ? -1.635 -9.581 13.561 1.00 98.81 84 ILE A CA 1
ATOM 624 C C . ILE A 1 84 ? -2.479 -9.746 14.835 1.00 98.81 84 ILE A C 1
ATOM 626 O O . ILE A 1 84 ? -3.140 -10.773 15.003 1.00 98.81 84 ILE A O 1
ATOM 630 N N . LYS A 1 85 ? -2.540 -8.722 15.699 1.00 98.81 85 LYS A N 1
ATOM 631 C CA . LYS A 1 85 ? -3.427 -8.720 16.878 1.00 98.81 85 LYS A CA 1
ATOM 632 C C . LYS A 1 85 ? -4.905 -8.822 16.487 1.00 98.81 85 LYS A C 1
ATOM 634 O O . LYS A 1 85 ? -5.642 -9.595 17.095 1.00 98.81 85 LYS A O 1
ATOM 639 N N . ALA A 1 86 ? -5.343 -8.083 15.465 1.00 98.81 86 ALA A N 1
ATOM 640 C CA . ALA A 1 86 ? -6.720 -8.143 14.976 1.00 98.81 86 ALA A CA 1
ATOM 641 C C . ALA A 1 86 ? -7.078 -9.527 14.416 1.00 98.81 86 ALA A C 1
ATOM 643 O O . ALA A 1 86 ? -8.153 -10.048 14.713 1.00 98.81 86 ALA A O 1
ATOM 644 N N . ALA A 1 87 ? -6.154 -10.153 13.681 1.00 98.62 87 ALA A N 1
ATOM 645 C CA . ALA A 1 87 ? -6.301 -11.526 13.216 1.00 98.62 87 ALA A CA 1
ATOM 646 C C . ALA A 1 87 ? -6.429 -12.509 14.388 1.00 98.62 87 ALA A C 1
ATOM 648 O O . ALA A 1 87 ? -7.340 -13.332 14.392 1.00 98.62 87 ALA A O 1
ATOM 649 N N . GLY A 1 88 ? -5.586 -12.379 15.420 1.00 98.50 88 GLY A N 1
ATOM 650 C CA . GLY A 1 88 ? -5.678 -13.181 16.646 1.00 98.50 88 GLY A CA 1
ATOM 651 C C . GLY A 1 88 ? -7.006 -13.017 17.400 1.00 98.50 88 GLY A C 1
ATOM 652 O O . GLY A 1 88 ? -7.468 -13.957 18.039 1.00 98.50 88 GLY A O 1
ATOM 653 N N . ALA A 1 89 ? -7.654 -11.856 17.275 1.00 98.62 89 ALA A N 1
ATOM 654 C CA . ALA A 1 89 ? -8.993 -11.582 17.802 1.00 98.62 89 ALA A CA 1
ATOM 655 C C . ALA A 1 89 ? -10.139 -11.991 16.848 1.00 98.62 89 ALA A C 1
ATOM 657 O O . ALA A 1 89 ? -11.304 -11.678 17.105 1.00 98.62 89 ALA A O 1
ATOM 658 N N . GLY A 1 90 ? -9.828 -12.664 15.733 1.00 98.50 90 GLY A N 1
ATOM 659 C CA . GLY A 1 90 ? -10.810 -13.138 14.757 1.00 98.50 90 GLY A CA 1
ATOM 660 C C . GLY A 1 90 ? -11.478 -12.027 13.943 1.00 98.50 90 GLY A C 1
ATOM 661 O O . GLY A 1 90 ? -12.586 -12.222 13.448 1.00 98.50 90 GLY A O 1
ATOM 662 N N . LYS A 1 91 ? -10.842 -10.856 13.808 1.00 98.69 91 LYS A N 1
ATOM 663 C CA . LYS A 1 91 ? -11.386 -9.714 13.057 1.00 98.69 91 LYS A CA 1
ATOM 664 C C . LYS A 1 91 ? -10.847 -9.696 11.629 1.00 98.69 91 LYS A C 1
ATOM 666 O O . LYS A 1 91 ? -9.647 -9.854 11.412 1.00 98.69 91 LYS A O 1
ATOM 671 N N . HIS A 1 92 ? -11.715 -9.448 10.648 1.00 98.75 92 HIS A N 1
ATOM 672 C CA . HIS A 1 92 ? -11.261 -9.101 9.295 1.00 98.75 92 HIS A CA 1
ATOM 673 C C . HIS A 1 92 ? -10.524 -7.756 9.319 1.00 98.75 92 HIS A C 1
ATOM 675 O O . HIS A 1 92 ? -10.848 -6.897 10.133 1.00 98.75 92 HIS A O 1
ATOM 681 N N . VAL A 1 93 ? -9.548 -7.552 8.436 1.00 98.81 93 VAL A N 1
ATOM 682 C CA . VAL A 1 93 ? -8.680 -6.369 8.463 1.00 98.81 93 VAL A CA 1
ATOM 683 C C . VAL A 1 93 ? -8.663 -5.669 7.109 1.00 98.81 93 VAL A C 1
ATOM 685 O O . VAL A 1 93 ? -8.324 -6.271 6.090 1.00 98.81 93 VAL A O 1
ATOM 688 N N . LEU A 1 94 ? -8.971 -4.372 7.118 1.00 98.50 94 LEU A N 1
ATOM 689 C CA . LEU A 1 94 ? -8.636 -3.433 6.051 1.00 98.50 94 LEU A CA 1
ATOM 690 C C . LEU A 1 94 ? -7.574 -2.467 6.589 1.00 98.50 94 LEU A C 1
ATOM 692 O O . LEU A 1 94 ? -7.859 -1.636 7.450 1.00 98.50 94 LEU A O 1
ATOM 696 N N . CYS A 1 95 ? -6.342 -2.587 6.114 1.00 98.00 95 CYS A N 1
ATOM 697 C CA . CYS A 1 95 ? -5.211 -1.800 6.596 1.00 98.00 95 CYS A CA 1
ATOM 698 C C . CYS A 1 95 ? -4.833 -0.723 5.575 1.00 98.00 95 CYS A C 1
ATOM 700 O O . CYS A 1 95 ? -4.882 -0.975 4.370 1.00 98.00 95 CYS A O 1
ATOM 702 N N . GLU A 1 96 ? -4.501 0.482 6.044 1.00 95.81 96 GLU A N 1
ATOM 703 C CA . GLU A 1 96 ? -4.030 1.553 5.164 1.00 95.81 96 GLU A CA 1
ATOM 704 C C . GLU A 1 96 ? -2.762 1.174 4.398 1.00 95.81 96 GLU A C 1
ATOM 706 O O . GLU A 1 96 ? -1.983 0.310 4.803 1.00 95.81 96 GLU A O 1
ATOM 711 N N . LYS A 1 97 ? -2.569 1.848 3.263 1.00 94.75 97 LYS A N 1
ATOM 712 C CA . LYS A 1 97 ? -1.337 1.742 2.484 1.00 94.75 97 LYS A CA 1
ATOM 713 C C . LYS A 1 97 ? -0.233 2.602 3.127 1.00 94.75 97 LYS A C 1
ATOM 715 O O . LYS A 1 97 ? -0.530 3.680 3.651 1.00 94.75 97 LYS A O 1
ATOM 720 N N . PRO A 1 98 ? 1.045 2.217 2.994 1.00 94.19 98 PRO A N 1
ATOM 721 C CA . PRO A 1 98 ? 1.504 0.910 2.535 1.00 94.19 98 PRO A CA 1
ATOM 722 C C . PRO A 1 98 ? 1.201 -0.151 3.599 1.00 94.19 98 PRO A C 1
ATOM 724 O O . PRO A 1 98 ? 1.264 0.135 4.793 1.00 94.19 98 PRO A O 1
ATOM 727 N N . LEU A 1 99 ? 0.900 -1.378 3.172 1.00 94.75 99 LEU A N 1
ATOM 728 C CA . LEU A 1 99 ? 0.461 -2.446 4.075 1.00 94.75 99 LEU A CA 1
ATOM 729 C C . LEU A 1 99 ? 1.428 -2.689 5.248 1.00 94.75 99 LEU A C 1
ATOM 731 O O . LEU A 1 99 ? 0.986 -2.982 6.350 1.00 94.75 99 LEU A O 1
ATOM 735 N N . ALA A 1 100 ? 2.738 -2.566 5.025 1.00 93.88 100 ALA A N 1
ATOM 736 C CA . ALA A 1 100 ? 3.765 -2.741 6.051 1.00 93.88 100 ALA A CA 1
ATOM 737 C C . ALA A 1 100 ? 5.058 -1.989 5.691 1.00 93.88 100 ALA A C 1
ATOM 739 O O . ALA A 1 100 ? 5.173 -1.424 4.601 1.00 93.88 100 ALA A O 1
ATOM 740 N N . LEU A 1 101 ? 6.061 -2.026 6.579 1.00 92.00 101 LEU A N 1
ATOM 741 C CA . LEU A 1 101 ? 7.387 -1.445 6.318 1.00 92.00 101 LEU A CA 1
ATOM 742 C C . LEU A 1 101 ? 8.270 -2.323 5.423 1.00 92.00 101 LEU A C 1
ATOM 744 O O . LEU A 1 101 ? 9.263 -1.846 4.878 1.00 92.00 101 LEU A O 1
ATOM 748 N N . SER A 1 102 ? 7.939 -3.607 5.280 1.00 87.12 102 SER A N 1
ATOM 749 C CA . SER A 1 102 ? 8.674 -4.547 4.435 1.00 87.12 102 SER A CA 1
ATOM 750 C C . SER A 1 102 ? 7.766 -5.640 3.875 1.00 87.12 102 SER A C 1
ATOM 752 O O . SER A 1 102 ? 6.697 -5.925 4.422 1.00 87.12 102 SER A O 1
ATOM 754 N N . SER A 1 103 ? 8.213 -6.298 2.802 1.00 86.38 103 SER A N 1
ATOM 755 C CA . SER A 1 103 ? 7.530 -7.476 2.255 1.00 86.38 103 SER A CA 1
ATOM 756 C C . SER A 1 103 ? 7.434 -8.607 3.280 1.00 86.38 103 SER A C 1
ATOM 758 O O . SER A 1 103 ? 6.376 -9.208 3.416 1.00 86.38 103 SER A O 1
ATOM 760 N N . ALA A 1 104 ? 8.488 -8.837 4.069 1.00 86.38 104 ALA A N 1
ATOM 761 C CA . ALA A 1 104 ? 8.498 -9.865 5.109 1.00 86.38 104 ALA A CA 1
ATOM 762 C C . ALA A 1 104 ? 7.401 -9.642 6.167 1.00 86.38 104 ALA A C 1
ATOM 764 O O . ALA A 1 104 ? 6.716 -10.591 6.550 1.00 86.38 104 ALA A O 1
ATOM 765 N N . GLN A 1 105 ? 7.189 -8.390 6.597 1.00 93.25 105 GLN A N 1
ATOM 766 C CA . GLN A 1 105 ? 6.088 -8.040 7.500 1.00 93.25 105 GLN A CA 1
ATOM 767 C C . GLN A 1 105 ? 4.721 -8.217 6.828 1.00 93.25 105 GLN A C 1
ATOM 769 O O . GLN A 1 105 ? 3.811 -8.779 7.431 1.00 93.25 105 GLN A O 1
ATOM 774 N N . ALA A 1 106 ? 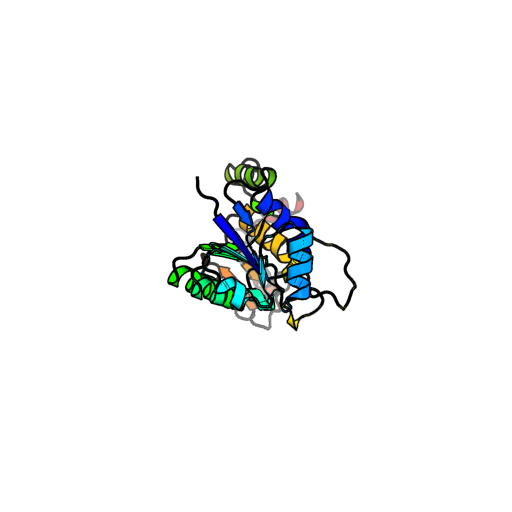4.570 -7.787 5.572 1.00 93.06 106 ALA A N 1
ATOM 775 C CA . ALA A 1 106 ? 3.325 -7.972 4.825 1.00 93.06 106 ALA A CA 1
ATOM 776 C C . ALA A 1 106 ? 2.958 -9.461 4.668 1.00 93.06 106 ALA A C 1
ATOM 778 O O . ALA A 1 106 ? 1.796 -9.844 4.818 1.00 93.06 106 ALA A O 1
ATOM 779 N N . GLU A 1 107 ? 3.944 -10.323 4.419 1.00 91.81 107 GLU A N 1
ATOM 780 C CA . GLU A 1 107 ? 3.748 -11.771 4.380 1.00 91.81 107 GLU A CA 1
ATOM 781 C C . GLU A 1 107 ? 3.379 -12.349 5.751 1.00 91.81 107 GLU A C 1
ATOM 783 O O . GLU A 1 107 ? 2.556 -13.260 5.834 1.00 91.81 107 GLU A O 1
ATOM 788 N N . GLU A 1 108 ? 3.966 -11.839 6.835 1.00 96.19 108 GLU A N 1
ATOM 789 C CA . GLU A 1 108 ? 3.611 -12.239 8.198 1.00 96.19 108 GLU A CA 1
ATOM 790 C C . GLU A 1 108 ? 2.154 -11.896 8.519 1.00 96.19 108 GLU A C 1
ATOM 792 O O . GLU A 1 108 ? 1.414 -12.757 8.998 1.00 96.19 108 GLU A O 1
ATOM 797 N N . MET A 1 109 ? 1.710 -10.688 8.161 1.00 97.88 109 MET A N 1
ATOM 798 C CA . MET A 1 109 ? 0.311 -10.271 8.276 1.00 97.88 109 MET A CA 1
ATOM 799 C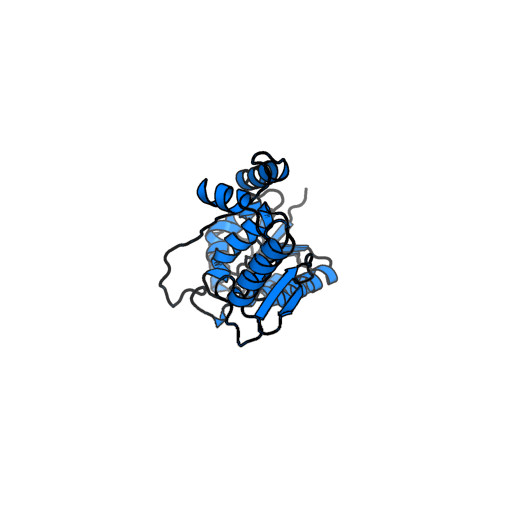 C . MET A 1 109 ? -0.612 -11.203 7.484 1.00 97.88 109 MET A C 1
ATOM 801 O O . MET A 1 109 ? -1.620 -11.675 8.012 1.00 97.88 109 MET A O 1
ATOM 805 N N . ALA A 1 110 ? -0.255 -11.516 6.234 1.00 94.62 110 ALA A N 1
ATOM 806 C CA . ALA A 1 110 ? -1.033 -12.420 5.392 1.00 94.62 110 ALA A CA 1
ATOM 807 C C . ALA A 1 110 ? -1.125 -13.832 5.995 1.00 94.62 110 ALA A C 1
ATOM 809 O O . ALA A 1 110 ? -2.216 -14.406 6.037 1.00 94.62 110 ALA A O 1
ATOM 810 N N . ARG A 1 111 ? -0.013 -14.374 6.516 1.00 97.50 111 ARG A N 1
ATOM 811 C CA . ARG A 1 111 ? 0.018 -15.676 7.204 1.00 97.50 111 ARG A CA 1
ATOM 812 C C . ARG A 1 111 ? -0.850 -15.676 8.462 1.00 97.50 111 ARG A C 1
ATOM 814 O O . ARG A 1 111 ? -1.617 -16.616 8.648 1.00 97.50 111 ARG A O 1
ATOM 821 N N . ALA A 1 112 ? -0.770 -14.635 9.291 1.00 98.31 112 ALA A N 1
ATOM 822 C CA . ALA A 1 112 ? -1.569 -14.517 10.510 1.00 98.31 112 ALA A CA 1
ATOM 823 C C . ALA A 1 112 ? -3.074 -14.461 10.204 1.00 98.31 112 ALA A C 1
ATOM 825 O O . ALA A 1 112 ? -3.854 -15.216 10.785 1.00 98.31 112 ALA A O 1
ATOM 826 N N . CYS A 1 113 ? -3.486 -13.629 9.241 1.00 97.94 113 CYS A N 1
ATOM 827 C CA . CYS A 1 113 ? -4.883 -13.549 8.816 1.00 97.94 113 CYS A CA 1
ATOM 828 C C . CYS A 1 113 ? -5.384 -14.869 8.212 1.00 97.94 113 CYS A C 1
ATOM 830 O O . CYS A 1 113 ? -6.489 -15.304 8.536 1.00 97.94 113 CYS A O 1
ATOM 832 N N . ALA A 1 114 ? -4.571 -15.533 7.384 1.00 97.25 114 ALA A N 1
ATOM 833 C CA . ALA A 1 114 ? -4.915 -16.830 6.808 1.00 97.25 114 ALA A CA 1
ATOM 834 C C . ALA A 1 114 ? -5.081 -17.915 7.885 1.00 97.25 114 ALA A C 1
ATOM 836 O O . ALA A 1 114 ? -6.064 -18.653 7.852 1.00 97.25 114 ALA A O 1
ATOM 837 N N . ALA A 1 115 ? -4.170 -17.978 8.863 1.00 98.31 115 ALA A N 1
ATOM 838 C CA . ALA A 1 115 ? -4.234 -18.932 9.971 1.00 98.31 115 ALA A CA 1
ATOM 839 C C . ALA A 1 115 ? -5.474 -18.723 10.857 1.00 98.31 115 ALA A C 1
ATOM 841 O O . ALA A 1 115 ? -6.070 -19.692 11.319 1.00 98.31 115 ALA A O 1
ATOM 842 N N . ALA A 1 116 ? -5.895 -17.470 11.049 1.00 98.44 116 ALA A N 1
ATOM 843 C CA . ALA A 1 116 ? -7.115 -17.122 11.776 1.00 98.44 116 ALA A CA 1
ATOM 844 C C . ALA A 1 116 ? -8.405 -17.261 10.939 1.00 98.44 116 ALA A C 1
ATOM 846 O O . ALA A 1 116 ? -9.500 -17.056 11.459 1.00 98.44 116 ALA A O 1
ATOM 847 N N . GLY A 1 117 ? -8.306 -17.579 9.642 1.00 98.06 117 GLY A N 1
ATOM 848 C CA . GLY A 1 117 ? -9.461 -17.676 8.744 1.00 98.06 117 GLY A CA 1
ATOM 849 C C . GLY A 1 117 ? -10.126 -16.332 8.416 1.00 98.06 117 GLY A C 1
ATOM 850 O O . GLY A 1 117 ? -11.250 -16.308 7.911 1.00 98.06 117 GLY A O 1
ATOM 851 N N . VAL A 1 118 ? -9.449 -15.210 8.673 1.00 98.62 118 VAL A N 1
ATOM 852 C CA . VAL A 1 118 ? -9.961 -13.858 8.415 1.00 98.62 118 VAL A CA 1
ATOM 853 C C . VAL A 1 118 ? -9.433 -13.302 7.091 1.00 98.62 118 VAL A C 1
ATOM 855 O O . VAL A 1 118 ? -8.525 -13.840 6.459 1.00 98.62 118 VAL A O 1
ATOM 858 N N . LYS A 1 119 ? -10.035 -12.206 6.629 1.00 98.19 119 LYS A N 1
ATOM 859 C CA . LYS A 1 119 ? -9.651 -11.535 5.378 1.00 98.19 119 LYS A CA 1
ATOM 860 C C . LYS A 1 119 ? -8.714 -10.379 5.696 1.00 98.19 119 LYS A C 1
ATOM 862 O O . LYS A 1 119 ? -8.958 -9.670 6.666 1.00 98.19 119 LYS A O 1
ATOM 867 N N . LEU A 1 120 ? -7.705 -10.189 4.851 1.00 98.19 120 LEU A N 1
ATOM 868 C CA . LEU A 1 120 ? -6.801 -9.044 4.866 1.00 98.19 120 LEU A CA 1
ATOM 869 C C . LEU A 1 120 ? -6.917 -8.299 3.536 1.00 98.19 120 LEU A C 1
ATOM 871 O O . LEU A 1 120 ? -6.853 -8.923 2.476 1.00 98.19 120 LEU A O 1
ATOM 875 N N . GLY A 1 121 ? -7.071 -6.981 3.596 1.00 94.81 121 GLY A N 1
ATOM 876 C CA . GLY A 1 121 ? -7.007 -6.089 2.445 1.00 94.81 121 GLY A CA 1
ATOM 877 C C . GLY A 1 121 ? -6.120 -4.880 2.725 1.00 94.81 121 GLY A C 1
ATOM 878 O O . GLY A 1 121 ? -6.121 -4.348 3.834 1.00 94.81 121 GLY A O 1
ATOM 879 N N . GLU A 1 122 ? -5.393 -4.434 1.704 1.00 96.19 122 GLU A N 1
ATOM 880 C CA . GLU A 1 122 ? -4.687 -3.150 1.697 1.00 96.19 122 GLU A CA 1
ATOM 881 C C . GLU A 1 122 ? -5.583 -2.074 1.064 1.00 96.19 122 GLU A C 1
ATOM 883 O O . GLU A 1 122 ? -6.175 -2.292 0.002 1.00 96.19 122 GLU A O 1
ATOM 888 N N . ALA A 1 123 ? -5.678 -0.901 1.688 1.00 92.44 123 ALA A N 1
ATOM 889 C CA . ALA A 1 123 ? -6.616 0.160 1.323 1.00 92.44 123 ALA A CA 1
ATOM 890 C C . ALA A 1 123 ? -6.155 1.032 0.133 1.00 92.44 123 ALA A C 1
ATOM 892 O O . ALA A 1 123 ? -6.211 2.261 0.176 1.00 92.44 123 ALA A O 1
ATOM 893 N N . PHE A 1 124 ? -5.760 0.419 -0.988 1.00 92.38 124 PHE A N 1
ATOM 894 C CA . PHE A 1 124 ? -5.507 1.134 -2.249 1.00 92.38 124 PHE A CA 1
ATOM 895 C C . PHE A 1 124 ? -6.813 1.546 -2.951 1.00 92.38 124 PHE A C 1
ATOM 897 O O . PHE A 1 124 ? -7.167 1.045 -4.020 1.00 92.38 124 PHE A O 1
ATOM 904 N N . MET A 1 125 ? -7.525 2.508 -2.359 1.00 93.62 125 MET A N 1
ATOM 905 C CA . MET A 1 125 ? -8.884 2.903 -2.751 1.00 93.62 125 MET A CA 1
ATOM 906 C C . MET A 1 125 ? -9.036 3.275 -4.234 1.00 93.62 125 MET A C 1
ATOM 908 O O . MET A 1 125 ? -10.061 2.979 -4.848 1.00 93.62 125 MET A O 1
ATOM 912 N N . TYR A 1 126 ? -8.012 3.897 -4.829 1.00 94.38 126 TYR A N 1
ATOM 913 C CA . TYR A 1 126 ? -8.059 4.385 -6.209 1.00 94.38 126 TYR A CA 1
ATOM 914 C C . TYR A 1 126 ? -8.304 3.260 -7.229 1.00 94.38 126 TYR A C 1
ATOM 916 O O . TYR A 1 126 ? -8.916 3.503 -8.269 1.00 94.38 126 TYR A O 1
ATOM 924 N N . ARG A 1 127 ? -7.908 2.018 -6.906 1.00 92.81 127 ARG A N 1
ATOM 925 C CA . ARG A 1 127 ? -8.102 0.839 -7.765 1.00 92.81 127 ARG A CA 1
ATOM 926 C C . ARG A 1 127 ? -9.571 0.506 -8.010 1.00 92.81 127 ARG A C 1
ATOM 928 O O . ARG A 1 127 ? -9.883 -0.157 -8.994 1.00 92.81 127 ARG A O 1
ATOM 935 N N . HIS A 1 128 ? -10.460 0.947 -7.123 1.00 93.19 128 HIS A N 1
ATOM 936 C CA . HIS A 1 128 ? -11.897 0.692 -7.218 1.00 93.19 128 HIS A CA 1
ATOM 937 C C . HIS A 1 128 ? -12.646 1.779 -7.996 1.00 93.19 128 HIS A C 1
ATOM 939 O O . HIS A 1 128 ? -13.830 1.622 -8.283 1.00 93.19 128 HIS A O 1
ATOM 945 N N . HIS A 1 129 ? -11.980 2.880 -8.353 1.00 95.94 129 HIS A N 1
ATOM 946 C CA . HIS A 1 129 ? -12.600 3.927 -9.151 1.00 95.94 129 HIS A CA 1
ATOM 947 C C . HIS A 1 129 ? -12.869 3.416 -10.574 1.00 95.94 129 HIS A C 1
ATOM 949 O O . HIS A 1 129 ? -11.973 2.869 -11.219 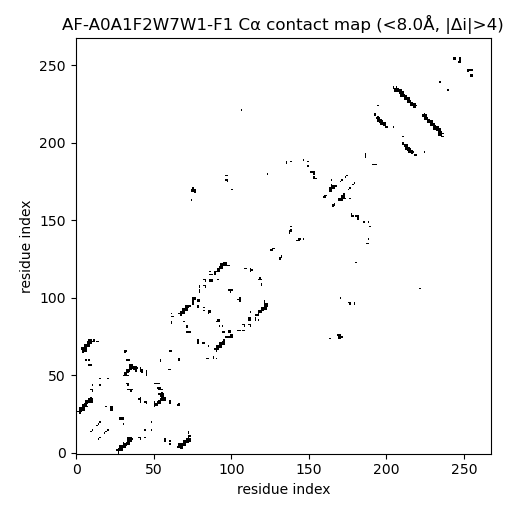1.00 95.94 129 HIS A O 1
ATOM 955 N N . SER A 1 130 ? -14.077 3.642 -11.097 1.00 97.06 130 SER A N 1
ATOM 956 C CA . SER A 1 130 ? -14.519 3.125 -12.405 1.00 97.06 130 SER A CA 1
ATOM 957 C C . SER A 1 130 ? -13.577 3.494 -13.555 1.00 97.06 130 SER A C 1
ATOM 959 O O . SER A 1 130 ? -13.294 2.658 -14.406 1.00 97.06 130 SER A O 1
ATOM 961 N N . ALA A 1 131 ? -13.019 4.709 -13.539 1.00 97.12 131 ALA A N 1
ATOM 962 C CA . ALA A 1 131 ? -12.001 5.125 -14.506 1.00 97.12 131 ALA A CA 1
ATOM 963 C C . ALA A 1 131 ? -10.759 4.213 -14.505 1.00 97.12 131 ALA A C 1
ATOM 965 O O . ALA A 1 131 ? -10.263 3.862 -15.567 1.00 97.12 131 ALA A O 1
ATOM 966 N N . TRP A 1 132 ? -10.269 3.785 -13.336 1.00 96.81 132 TRP A N 1
ATOM 967 C CA . TRP A 1 132 ? -9.114 2.884 -13.253 1.00 96.81 132 TRP A CA 1
ATOM 968 C C . TRP A 1 132 ? -9.467 1.452 -13.647 1.00 96.81 132 TRP A C 1
ATOM 970 O O . TRP A 1 132 ? -8.672 0.799 -14.323 1.00 96.81 132 TRP A O 1
ATOM 980 N N . VAL A 1 133 ? -10.670 0.988 -13.296 1.00 96.25 133 VAL A N 1
ATOM 981 C CA . VAL A 1 133 ? -11.196 -0.306 -13.757 1.00 96.25 133 VAL A CA 1
ATOM 982 C C . VAL A 1 133 ? -11.250 -0.348 -15.288 1.00 96.25 133 VAL A C 1
ATOM 984 O O . VAL A 1 133 ? -10.775 -1.308 -15.897 1.00 96.25 133 VAL A O 1
ATOM 987 N N . GLU A 1 134 ? -11.755 0.715 -15.915 1.00 97.88 134 GLU A N 1
ATOM 988 C CA . GLU A 1 134 ? -11.835 0.821 -17.371 1.00 97.88 134 GLU A CA 1
ATOM 989 C C . GLU A 1 134 ? -10.455 0.960 -18.023 1.00 97.88 134 GLU A C 1
ATOM 991 O O . GLU A 1 134 ? -10.175 0.271 -19.001 1.00 97.88 134 GLU A O 1
ATOM 996 N N . THR A 1 135 ? -9.547 1.759 -17.455 1.00 97.31 135 THR A N 1
ATOM 997 C CA . THR A 1 135 ? -8.160 1.862 -17.942 1.00 97.31 135 THR A CA 1
ATOM 998 C C . THR A 1 135 ? -7.478 0.495 -17.973 1.00 97.31 135 THR A C 1
ATOM 1000 O O . THR A 1 135 ? -6.878 0.124 -18.982 1.00 97.31 135 THR A O 1
ATOM 1003 N N . VAL A 1 136 ? -7.609 -0.299 -16.905 1.00 96.56 136 VAL A N 1
ATOM 1004 C CA . VAL A 1 136 ? -7.060 -1.663 -16.862 1.00 96.56 136 VAL A CA 1
ATOM 1005 C C . VAL A 1 136 ? -7.697 -2.543 -17.941 1.00 96.56 136 VAL A C 1
ATOM 1007 O O . VAL A 1 136 ? -6.987 -3.304 -18.602 1.00 96.56 136 VAL A O 1
ATOM 1010 N N . ARG A 1 137 ? -9.012 -2.433 -18.169 1.00 97.25 137 ARG A N 1
ATOM 1011 C CA . ARG A 1 137 ? -9.704 -3.170 -19.238 1.00 97.25 137 ARG A CA 1
ATOM 1012 C C . ARG A 1 137 ? -9.175 -2.788 -20.624 1.00 97.25 137 ARG A C 1
ATOM 1014 O O . ARG A 1 137 ? -8.885 -3.677 -21.422 1.00 97.25 137 ARG A O 1
ATOM 1021 N N . LEU A 1 138 ? -9.015 -1.497 -20.912 1.00 97.75 138 LEU A N 1
ATOM 1022 C CA . LEU A 1 138 ? -8.509 -0.993 -22.194 1.00 97.75 138 LEU A CA 1
ATOM 1023 C C . LEU A 1 138 ? -7.080 -1.473 -22.469 1.00 97.75 138 LEU A C 1
ATOM 1025 O O . LEU A 1 138 ? -6.795 -1.961 -23.562 1.00 97.75 138 LEU A O 1
ATOM 1029 N N . VAL A 1 139 ? -6.204 -1.424 -21.462 1.00 96.81 139 VAL A N 1
ATOM 1030 C CA . VAL A 1 139 ? -4.837 -1.953 -21.573 1.00 96.81 139 VAL A CA 1
ATOM 1031 C C . VAL A 1 139 ? -4.855 -3.459 -21.848 1.00 96.81 139 VAL A C 1
ATOM 1033 O O . VAL A 1 139 ? -4.226 -3.919 -22.797 1.00 96.81 139 VAL A O 1
ATOM 1036 N N . ARG A 1 140 ? -5.628 -4.234 -21.076 1.00 94.19 140 ARG A N 1
ATOM 1037 C CA . ARG A 1 140 ? -5.700 -5.701 -21.219 1.00 94.19 140 ARG A CA 1
ATOM 1038 C C . ARG A 1 140 ? -6.321 -6.167 -22.533 1.00 94.19 140 ARG A C 1
ATOM 1040 O O . ARG A 1 140 ? -5.975 -7.235 -23.019 1.00 94.19 140 ARG A O 1
ATOM 1047 N N . THR A 1 141 ? -7.235 -5.383 -23.098 1.00 96.88 141 THR A N 1
ATOM 1048 C CA . THR A 1 141 ? -7.873 -5.677 -24.395 1.00 96.88 141 THR A CA 1
ATOM 1049 C C . THR A 1 141 ? -7.034 -5.229 -25.591 1.00 96.88 141 THR A C 1
ATOM 1051 O O . THR A 1 141 ? -7.456 -5.413 -26.729 1.00 96.88 141 THR A O 1
ATOM 1054 N N . GLY A 1 142 ? -5.843 -4.664 -25.358 1.00 95.69 142 GLY A N 1
ATOM 1055 C CA . GLY A 1 142 ? -4.939 -4.226 -26.419 1.00 95.69 142 GLY A CA 1
ATOM 1056 C C . GLY A 1 142 ? -5.398 -2.954 -27.132 1.00 95.69 142 GLY A C 1
ATOM 1057 O O . GLY A 1 142 ? -4.929 -2.684 -28.235 1.00 95.69 142 GLY A O 1
ATOM 1058 N N . ALA A 1 143 ? -6.276 -2.148 -26.520 1.00 97.56 143 ALA A N 1
ATOM 1059 C CA . ALA A 1 143 ? -6.820 -0.932 -27.133 1.00 97.56 143 ALA A CA 1
ATOM 1060 C C . ALA A 1 143 ? -5.741 0.117 -27.481 1.00 97.56 143 ALA A C 1
ATOM 1062 O O . ALA A 1 143 ? -5.969 0.972 -28.330 1.00 97.56 143 ALA A O 1
ATOM 1063 N N . ILE A 1 144 ? -4.567 0.034 -26.844 1.00 94.75 144 ILE A N 1
ATOM 1064 C CA . ILE A 1 144 ? -3.388 0.880 -27.107 1.00 94.75 144 ILE A CA 1
ATOM 1065 C C . ILE A 1 144 ? -2.218 0.095 -27.732 1.00 94.75 144 ILE A C 1
ATOM 1067 O O . ILE A 1 144 ? -1.079 0.559 -27.725 1.00 94.75 144 ILE A O 1
ATOM 1071 N N . GLY A 1 145 ? -2.465 -1.122 -28.226 1.00 95.44 145 GLY A N 1
ATOM 1072 C CA . GLY A 1 145 ? -1.416 -2.067 -28.602 1.00 95.44 145 GLY A CA 1
ATOM 1073 C C . GLY A 1 145 ? -0.688 -2.651 -27.385 1.00 95.44 145 GLY A C 1
ATOM 1074 O O . GLY A 1 145 ? -1.246 -2.761 -26.291 1.00 95.44 145 GLY A O 1
ATOM 1075 N N . ARG A 1 146 ? 0.573 -3.057 -27.572 1.00 93.00 146 ARG A N 1
ATOM 1076 C CA . ARG A 1 146 ? 1.409 -3.609 -26.496 1.00 93.00 146 ARG A CA 1
ATOM 1077 C C . ARG A 1 146 ? 1.882 -2.484 -25.573 1.00 93.00 146 ARG A C 1
ATOM 1079 O O . ARG A 1 146 ? 2.690 -1.661 -25.997 1.00 93.00 146 ARG A O 1
ATOM 1086 N N . LEU A 1 147 ? 1.459 -2.484 -24.307 1.00 92.19 147 LEU A N 1
ATOM 1087 C CA . LEU A 1 147 ? 1.935 -1.523 -23.303 1.00 92.19 147 LEU A CA 1
ATOM 1088 C C . LEU A 1 147 ? 3.474 -1.528 -23.243 1.00 92.19 147 LEU A C 1
ATOM 1090 O O . LEU A 1 147 ? 4.079 -2.576 -23.032 1.00 92.19 147 LEU A O 1
ATOM 1094 N N . GLN A 1 148 ? 4.105 -0.375 -23.494 1.00 91.38 148 GLN A N 1
ATOM 1095 C CA . GLN A 1 148 ? 5.570 -0.226 -23.472 1.00 91.38 148 GLN A CA 1
ATOM 1096 C C . GLN A 1 148 ? 6.067 0.485 -22.210 1.00 91.38 148 GLN A C 1
ATOM 1098 O O . GLN A 1 148 ? 7.096 0.105 -21.664 1.00 91.38 148 GLN A O 1
ATOM 1103 N N . ALA A 1 149 ? 5.343 1.503 -21.741 1.00 92.38 149 ALA A N 1
ATOM 1104 C CA . ALA A 1 149 ? 5.763 2.329 -20.617 1.00 92.38 149 ALA A CA 1
ATOM 1105 C C . ALA A 1 149 ? 4.563 2.792 -19.784 1.00 92.38 149 ALA A C 1
ATOM 1107 O O . ALA A 1 149 ? 3.482 3.042 -20.317 1.00 92.38 149 ALA A O 1
ATOM 1108 N N . VAL A 1 150 ? 4.791 2.946 -18.479 1.00 91.44 150 VAL A N 1
ATOM 1109 C CA . VAL A 1 150 ? 3.895 3.636 -17.547 1.00 91.44 150 VAL A CA 1
ATOM 1110 C C . VAL A 1 150 ? 4.696 4.765 -16.916 1.00 91.44 150 VAL A C 1
ATOM 1112 O O . VAL A 1 150 ? 5.736 4.526 -16.308 1.00 91.44 150 VAL A O 1
ATOM 1115 N N . GLN A 1 151 ? 4.212 5.994 -17.066 1.00 94.81 151 GLN A N 1
ATOM 1116 C CA . GLN A 1 151 ? 4.803 7.180 -16.459 1.00 94.81 151 GLN A CA 1
ATOM 1117 C C . GLN A 1 151 ? 3.789 7.773 -15.484 1.00 94.81 151 GLN A C 1
ATOM 1119 O O . GLN A 1 151 ? 2.666 8.100 -15.865 1.00 94.81 151 GLN A O 1
ATOM 1124 N N . SER A 1 152 ? 4.176 7.887 -14.216 1.00 93.12 152 SER A N 1
ATOM 1125 C CA . SER A 1 152 ? 3.296 8.353 -13.145 1.00 93.12 152 SER A CA 1
ATOM 1126 C C . SER A 1 152 ? 4.054 9.231 -12.165 1.00 93.12 152 SER A C 1
ATOM 1128 O O . SER A 1 152 ? 5.168 8.893 -11.765 1.00 93.12 152 SER A O 1
ATOM 1130 N N . PHE A 1 153 ? 3.413 10.312 -11.732 1.00 93.94 153 PHE A N 1
ATOM 1131 C CA . PHE A 1 153 ? 3.942 11.226 -10.730 1.00 93.94 153 PHE A CA 1
ATOM 1132 C C . PHE A 1 153 ? 2.867 11.487 -9.688 1.00 93.94 153 PHE A C 1
ATOM 1134 O O . PHE A 1 153 ? 1.722 11.782 -10.030 1.00 93.94 153 PHE A O 1
ATOM 1141 N N . PHE A 1 154 ? 3.250 11.403 -8.420 1.00 93.06 154 PHE A N 1
ATOM 1142 C CA . PHE A 1 154 ? 2.429 11.850 -7.311 1.00 93.06 154 PHE A CA 1
ATOM 1143 C C . PHE A 1 154 ? 3.336 12.643 -6.376 1.00 93.06 154 PHE A C 1
ATOM 1145 O O . PHE A 1 154 ? 4.322 12.116 -5.868 1.00 93.06 154 PHE A O 1
ATOM 1152 N N . SER A 1 155 ? 3.029 13.926 -6.208 1.00 93.06 155 SER A N 1
ATOM 1153 C CA . SER A 1 155 ? 3.785 14.856 -5.378 1.00 93.06 155 SER A CA 1
ATOM 1154 C C . SER A 1 155 ? 2.848 15.862 -4.725 1.00 93.06 155 SER A C 1
ATOM 1156 O O . SER A 1 155 ? 1.865 16.284 -5.334 1.00 93.06 155 SER A O 1
ATOM 1158 N N . TYR A 1 156 ? 3.195 16.294 -3.522 1.00 93.81 156 TYR A N 1
ATOM 1159 C CA . TYR A 1 156 ? 2.619 17.459 -2.859 1.00 93.81 156 TYR A CA 1
ATOM 1160 C C . TYR A 1 156 ? 3.693 18.104 -1.977 1.00 93.81 156 TYR A C 1
ATOM 1162 O O . TYR A 1 156 ? 4.735 17.500 -1.718 1.00 93.81 156 TYR A O 1
ATOM 1170 N N . TYR A 1 157 ? 3.458 19.344 -1.553 1.00 95.00 157 TYR A N 1
ATOM 1171 C CA . TYR A 1 157 ? 4.379 20.065 -0.681 1.00 95.00 157 TYR A CA 1
ATOM 1172 C C . TYR A 1 157 ? 4.125 19.706 0.785 1.00 95.00 157 TYR A C 1
ATOM 1174 O O . TYR A 1 157 ? 2.992 19.815 1.254 1.00 95.00 157 TYR A O 1
ATOM 1182 N N . ASN A 1 158 ? 5.171 19.275 1.488 1.00 92.25 158 ASN A N 1
ATOM 1183 C CA . ASN A 1 158 ? 5.154 19.027 2.926 1.00 92.25 158 ASN A CA 1
ATOM 1184 C C . ASN A 1 158 ? 6.555 19.238 3.499 1.00 92.25 158 ASN A C 1
ATOM 1186 O O . ASN A 1 158 ? 7.447 18.420 3.279 1.00 92.25 158 ASN A O 1
ATOM 1190 N N . ASP A 1 159 ? 6.735 20.335 4.219 1.00 93.31 159 ASP A N 1
ATOM 1191 C CA . ASP A 1 159 ? 7.969 20.706 4.903 1.00 93.31 159 ASP A CA 1
ATOM 1192 C C . ASP A 1 159 ? 7.844 20.629 6.434 1.00 93.31 159 ASP A C 1
ATOM 1194 O O . ASP A 1 159 ? 8.791 20.983 7.133 1.00 93.31 159 ASP A O 1
ATOM 1198 N N . ASP A 1 160 ? 6.715 20.140 6.965 1.00 95.19 160 ASP A N 1
ATOM 1199 C CA . ASP A 1 160 ? 6.481 20.047 8.407 1.00 95.19 160 ASP A CA 1
ATOM 1200 C C . ASP A 1 160 ? 7.310 18.902 9.021 1.00 95.19 160 ASP A C 1
ATOM 1202 O O . ASP A 1 160 ? 6.993 17.725 8.809 1.00 95.19 160 ASP A O 1
ATOM 1206 N N . PRO A 1 161 ? 8.346 19.188 9.832 1.00 91.50 161 PRO A N 1
ATOM 1207 C CA . PRO A 1 161 ? 9.167 18.144 10.441 1.00 91.50 161 PRO A CA 1
ATOM 1208 C C . PRO A 1 161 ? 8.399 17.288 11.462 1.00 91.50 161 PRO A C 1
ATOM 1210 O O . PRO A 1 161 ? 8.877 16.218 11.844 1.00 91.50 161 PRO A O 1
ATOM 1213 N N . ALA A 1 162 ? 7.231 17.739 11.932 1.00 93.88 162 ALA A N 1
ATOM 1214 C CA . ALA A 1 162 ? 6.396 16.993 12.866 1.00 93.88 162 ALA A CA 1
ATOM 1215 C C . ALA A 1 162 ? 5.495 15.952 12.178 1.00 93.88 162 ALA A C 1
ATOM 1217 O O . ALA A 1 162 ? 5.005 15.042 12.860 1.00 93.88 162 ALA A O 1
ATOM 1218 N N . ASP A 1 163 ? 5.291 16.039 10.857 1.00 93.25 163 ASP A N 1
ATOM 1219 C CA . ASP A 1 163 ? 4.499 15.063 10.107 1.00 93.25 163 ASP A CA 1
ATOM 1220 C C . ASP A 1 163 ? 5.152 13.673 10.191 1.00 93.25 163 ASP A C 1
ATOM 1222 O O . ASP A 1 163 ? 6.358 13.504 10.008 1.00 93.25 163 ASP A O 1
ATOM 1226 N N . ILE A 1 164 ? 4.340 12.641 10.436 1.00 92.31 164 ILE A N 1
ATOM 1227 C CA . ILE A 1 164 ? 4.790 11.243 10.501 1.00 92.31 164 ILE A CA 1
ATOM 1228 C C . ILE A 1 164 ? 5.523 10.795 9.230 1.00 92.31 164 ILE A C 1
ATOM 1230 O O . ILE A 1 164 ? 6.386 9.925 9.292 1.00 92.31 164 ILE A O 1
ATOM 1234 N N . ARG A 1 165 ? 5.217 11.406 8.084 1.00 92.25 165 ARG A N 1
ATOM 1235 C CA . ARG A 1 165 ? 5.848 11.121 6.793 1.00 92.25 165 ARG A CA 1
ATOM 1236 C C . ARG A 1 165 ? 7.270 11.651 6.709 1.00 92.25 165 ARG A C 1
ATOM 1238 O O . ARG A 1 165 ? 8.046 11.118 5.927 1.00 92.25 165 ARG A O 1
ATOM 1245 N N . ASN A 1 166 ? 7.629 12.626 7.537 1.00 92.00 166 ASN A N 1
ATOM 1246 C CA . ASN A 1 166 ? 8.984 13.161 7.639 1.00 92.00 166 ASN A CA 1
ATOM 1247 C C . ASN A 1 166 ? 9.801 12.472 8.750 1.00 92.00 166 ASN A C 1
ATOM 1249 O O . ASN A 1 166 ? 10.920 12.883 9.050 1.00 92.00 166 ASN A O 1
ATOM 1253 N N . ARG A 1 167 ? 9.273 11.385 9.336 1.00 92.00 167 ARG A N 1
ATOM 1254 C CA . ARG A 1 167 ? 9.887 10.629 10.436 1.00 92.00 167 ARG A CA 1
ATOM 1255 C C . ARG A 1 167 ? 10.217 9.198 10.016 1.00 92.00 167 ARG A C 1
ATOM 1257 O O . ARG A 1 167 ? 9.328 8.361 9.856 1.00 92.00 167 ARG A O 1
ATOM 1264 N N . VAL A 1 168 ? 11.505 8.900 9.848 1.00 88.19 168 VAL A N 1
ATOM 1265 C CA . VAL A 1 168 ? 11.993 7.589 9.371 1.00 88.19 168 VAL A CA 1
ATOM 1266 C C . VAL A 1 168 ? 11.568 6.453 10.300 1.00 88.19 168 VAL A C 1
ATOM 1268 O O . VAL A 1 168 ? 11.139 5.401 9.835 1.00 88.19 168 VAL A O 1
ATOM 1271 N N . GLU A 1 169 ? 11.601 6.677 11.612 1.00 89.75 169 GLU A N 1
ATOM 1272 C CA . GLU A 1 169 ? 11.220 5.692 12.625 1.00 89.75 169 GLU A CA 1
ATOM 1273 C C . GLU A 1 169 ? 9.732 5.311 12.583 1.00 89.75 169 GLU A C 1
ATOM 1275 O O . GLU A 1 169 ? 9.350 4.289 13.141 1.00 89.75 169 GLU A O 1
ATOM 1280 N N . ARG A 1 170 ? 8.897 6.113 11.908 1.00 90.38 170 ARG A N 1
ATOM 1281 C CA . ARG A 1 170 ? 7.471 5.835 11.664 1.00 90.38 170 ARG A CA 1
ATOM 1282 C C . ARG A 1 170 ? 7.210 5.172 10.313 1.00 90.38 170 ARG A C 1
ATOM 1284 O O . ARG A 1 170 ? 6.052 5.005 9.935 1.00 90.38 170 ARG A O 1
ATOM 1291 N N . GLY A 1 171 ? 8.264 4.836 9.569 1.00 88.44 171 GLY A N 1
ATOM 1292 C CA . GLY A 1 171 ? 8.154 4.389 8.184 1.00 88.44 171 GLY A CA 1
ATOM 1293 C C . GLY A 1 171 ? 7.835 5.513 7.206 1.00 88.44 171 GLY A C 1
ATOM 1294 O O . GLY A 1 171 ? 7.150 5.270 6.212 1.00 88.44 171 GLY A O 1
ATOM 1295 N N . GLY A 1 172 ? 8.259 6.741 7.516 1.00 86.62 172 GLY A N 1
ATOM 1296 C CA . GLY A 1 172 ? 8.087 7.904 6.653 1.00 86.62 172 GLY A CA 1
ATOM 1297 C C . GLY A 1 172 ? 8.881 7.827 5.342 1.00 86.62 172 GLY A C 1
ATOM 1298 O O . GLY A 1 172 ? 9.611 6.877 5.064 1.00 86.62 172 GLY A O 1
ATOM 1299 N N . GLY A 1 173 ? 8.736 8.866 4.527 1.00 89.81 173 GLY A N 1
ATOM 1300 C CA . GLY A 1 173 ? 9.347 9.018 3.214 1.00 89.81 173 GLY A CA 1
ATOM 1301 C C . GLY A 1 173 ? 8.310 9.043 2.094 1.00 89.81 173 GLY A C 1
ATOM 1302 O O . GLY A 1 173 ? 7.305 8.328 2.121 1.00 89.81 173 GLY A O 1
ATOM 1303 N N . ALA A 1 174 ? 8.584 9.845 1.062 1.00 89.62 174 ALA A N 1
ATOM 1304 C CA . ALA A 1 174 ? 7.692 10.001 -0.086 1.00 89.62 174 ALA A CA 1
ATOM 1305 C C . ALA A 1 174 ? 7.400 8.664 -0.784 1.00 89.62 174 ALA A C 1
ATOM 1307 O O . ALA A 1 174 ? 6.274 8.437 -1.220 1.00 89.62 174 ALA A O 1
ATOM 1308 N N . THR A 1 175 ? 8.373 7.748 -0.840 1.00 86.75 175 THR A N 1
ATOM 1309 C CA . THR A 1 175 ? 8.181 6.409 -1.416 1.00 86.75 175 THR A CA 1
ATOM 1310 C C . THR A 1 175 ? 7.113 5.610 -0.673 1.00 86.75 175 THR A C 1
ATOM 1312 O O . THR A 1 175 ? 6.269 4.993 -1.317 1.00 86.75 175 THR A O 1
ATOM 1315 N N . MET A 1 176 ? 7.111 5.650 0.662 1.00 88.88 176 MET A N 1
ATOM 1316 C CA . MET A 1 176 ? 6.150 4.907 1.478 1.00 88.88 176 MET A CA 1
ATOM 1317 C C . MET A 1 176 ? 4.752 5.524 1.405 1.00 88.88 176 MET A C 1
ATOM 1319 O O . MET A 1 176 ? 3.771 4.795 1.296 1.00 88.88 176 MET A O 1
ATOM 1323 N N . ASP A 1 177 ? 4.644 6.854 1.404 1.00 91.50 177 ASP A N 1
ATOM 1324 C CA . ASP A 1 177 ? 3.340 7.526 1.415 1.00 91.50 177 ASP A CA 1
ATOM 1325 C C . ASP A 1 177 ? 2.672 7.613 0.032 1.00 91.50 177 ASP A C 1
ATOM 1327 O O . ASP A 1 177 ? 1.510 7.222 -0.113 1.00 91.50 177 ASP A O 1
ATOM 1331 N N . ILE A 1 178 ? 3.385 8.120 -0.981 1.00 93.38 178 ILE A N 1
ATOM 1332 C CA . ILE A 1 178 ? 2.825 8.409 -2.317 1.00 93.38 178 ILE A CA 1
ATOM 1333 C C . ILE A 1 178 ? 3.502 7.648 -3.453 1.00 93.38 178 ILE A C 1
ATOM 1335 O O . ILE A 1 178 ? 2.836 7.283 -4.420 1.00 93.38 178 ILE A O 1
ATOM 1339 N N . GLY A 1 179 ? 4.793 7.332 -3.340 1.00 89.75 179 GLY A N 1
ATOM 1340 C CA . GLY A 1 179 ? 5.503 6.529 -4.338 1.00 89.75 179 GLY A CA 1
ATOM 1341 C C . GLY A 1 179 ? 4.931 5.115 -4.464 1.00 89.75 179 GLY A C 1
ATOM 1342 O O . GLY A 1 179 ? 4.914 4.551 -5.558 1.00 89.75 179 GLY A O 1
ATOM 1343 N N . CYS A 1 180 ? 4.362 4.578 -3.382 1.00 90.25 180 CYS A N 1
ATOM 1344 C CA . CYS A 1 180 ? 3.664 3.300 -3.380 1.00 90.25 180 CYS A CA 1
ATOM 1345 C C . CYS A 1 180 ? 2.463 3.282 -4.344 1.00 90.25 180 CYS A C 1
ATOM 1347 O O . CYS A 1 180 ? 2.196 2.234 -4.927 1.00 90.25 180 CYS A O 1
ATOM 1349 N N . TYR A 1 181 ? 1.808 4.422 -4.619 1.00 95.19 181 TYR A N 1
ATOM 1350 C CA . TYR A 1 181 ? 0.775 4.516 -5.661 1.00 95.19 181 TYR A CA 1
ATOM 1351 C C . TYR A 1 181 ? 1.367 4.330 -7.054 1.00 95.19 181 TYR A C 1
ATOM 1353 O O . TYR A 1 181 ? 0.812 3.576 -7.843 1.00 95.19 181 TYR A O 1
ATOM 1361 N N . CYS A 1 182 ? 2.496 4.976 -7.358 1.00 93.38 182 CYS A N 1
ATOM 1362 C CA . CYS A 1 182 ? 3.166 4.854 -8.655 1.00 93.38 182 CYS A CA 1
ATOM 1363 C C . CYS A 1 182 ? 3.642 3.415 -8.912 1.00 93.38 182 CYS A C 1
ATOM 1365 O O . CYS A 1 182 ? 3.460 2.874 -10.006 1.00 93.38 182 CYS A O 1
ATOM 1367 N N . ILE A 1 183 ? 4.195 2.767 -7.881 1.00 90.69 183 ILE A N 1
ATOM 1368 C CA . ILE A 1 183 ? 4.606 1.358 -7.932 1.00 90.69 183 ILE A CA 1
ATOM 1369 C C . ILE A 1 183 ? 3.382 0.457 -8.138 1.00 90.69 183 ILE A C 1
ATOM 1371 O O . ILE A 1 183 ? 3.375 -0.392 -9.032 1.00 90.69 183 ILE A O 1
ATOM 1375 N N . ASN A 1 184 ? 2.328 0.656 -7.340 1.00 94.25 184 ASN A N 1
ATOM 1376 C CA . ASN A 1 184 ? 1.094 -0.122 -7.417 1.00 94.25 184 ASN A CA 1
ATOM 1377 C C . ASN A 1 184 ? 0.409 0.031 -8.784 1.00 94.25 184 ASN A C 1
ATOM 1379 O O . ASN A 1 184 ? -0.003 -0.965 -9.373 1.00 94.25 184 ASN A O 1
ATOM 1383 N N . LEU A 1 185 ? 0.352 1.255 -9.313 1.00 94.94 185 LEU A N 1
ATOM 1384 C CA . LEU A 1 185 ? -0.214 1.577 -10.619 1.00 94.94 185 LEU A CA 1
ATOM 1385 C C . LEU A 1 185 ? 0.550 0.877 -11.742 1.00 94.94 185 LEU A C 1
ATOM 1387 O O . LEU A 1 185 ? -0.061 0.247 -12.604 1.00 94.94 185 LEU A O 1
ATOM 1391 N N . SER A 1 186 ? 1.881 0.955 -11.713 1.00 92.19 186 SER A N 1
ATOM 1392 C CA . SER A 1 186 ? 2.730 0.332 -12.730 1.00 92.19 186 SER A CA 1
ATOM 1393 C C . SER A 1 186 ? 2.512 -1.180 -12.764 1.00 92.19 186 SER A C 1
ATOM 1395 O O . SER A 1 186 ? 2.184 -1.727 -13.816 1.00 92.19 186 SER A O 1
ATOM 1397 N N . ARG A 1 187 ? 2.567 -1.846 -11.601 1.00 91.62 187 ARG A N 1
ATOM 1398 C CA . ARG A 1 187 ? 2.264 -3.284 -11.479 1.00 91.62 187 ARG A CA 1
ATOM 1399 C C . ARG A 1 187 ? 0.846 -3.613 -11.945 1.00 91.62 187 ARG A C 1
ATOM 1401 O O . ARG A 1 187 ? 0.639 -4.595 -12.652 1.00 91.62 187 ARG A O 1
ATOM 1408 N N . MET A 1 188 ? -0.136 -2.778 -11.596 1.00 93.62 188 MET A N 1
ATOM 1409 C CA . MET A 1 188 ? -1.534 -2.974 -11.987 1.00 93.62 188 MET A CA 1
ATOM 1410 C C . MET A 1 188 ? -1.739 -2.916 -13.508 1.00 93.62 188 MET A C 1
ATOM 1412 O O . MET A 1 188 ? -2.487 -3.741 -14.035 1.00 93.62 188 MET A O 1
ATOM 1416 N N . LEU A 1 189 ? -1.110 -1.961 -14.204 1.00 94.56 189 LEU A N 1
ATOM 1417 C CA . LEU A 1 189 ? -1.259 -1.788 -15.654 1.00 94.56 189 LEU A CA 1
ATOM 1418 C C . LEU A 1 189 ? -0.466 -2.822 -16.452 1.00 94.56 189 LEU A C 1
ATOM 1420 O O . LEU A 1 189 ? -1.004 -3.378 -17.407 1.00 94.56 189 LEU A O 1
ATOM 1424 N N . PHE A 1 190 ? 0.776 -3.112 -16.054 1.00 91.06 190 PHE A N 1
ATOM 1425 C CA . PHE A 1 190 ? 1.562 -4.171 -16.693 1.00 91.06 190 PHE A CA 1
ATOM 1426 C C . PHE A 1 190 ? 1.002 -5.566 -16.399 1.00 91.06 190 PHE A C 1
ATOM 1428 O O . PHE A 1 190 ? 1.168 -6.468 -17.215 1.00 91.06 190 PHE A O 1
ATOM 1435 N N . GLY A 1 191 ? 0.315 -5.749 -15.266 1.00 88.69 191 GLY A N 1
ATOM 1436 C CA . GLY A 1 191 ? -0.224 -7.046 -14.860 1.00 88.69 191 GLY A CA 1
ATOM 1437 C C . GLY A 1 191 ? 0.862 -8.073 -14.532 1.00 88.69 191 GLY A C 1
ATOM 1438 O O . GLY A 1 191 ? 0.601 -9.267 -14.628 1.00 88.69 191 GLY A O 1
ATOM 1439 N N . ALA A 1 192 ? 2.060 -7.608 -14.179 1.00 82.56 192 ALA A N 1
ATOM 1440 C CA . ALA A 1 192 ? 3.232 -8.423 -13.895 1.00 82.56 192 ALA A CA 1
ATOM 1441 C C . ALA A 1 192 ? 4.117 -7.746 -12.838 1.00 82.56 192 ALA A C 1
ATOM 1443 O O . ALA A 1 192 ? 4.056 -6.526 -12.641 1.00 82.56 192 ALA A O 1
ATOM 1444 N N . GLU A 1 193 ? 4.959 -8.543 -12.186 1.00 82.50 193 GLU A N 1
ATOM 1445 C CA . GLU A 1 193 ? 6.019 -8.039 -11.317 1.00 82.50 193 GLU A CA 1
ATOM 1446 C C . GLU A 1 193 ? 7.200 -7.498 -12.135 1.00 82.50 193 GLU A C 1
ATOM 1448 O O . GLU A 1 193 ? 7.474 -7.991 -13.236 1.00 82.50 193 GLU A O 1
ATOM 1453 N N . PRO A 1 194 ? 7.913 -6.472 -11.633 1.00 78.19 194 PRO A N 1
ATOM 1454 C CA . PRO A 1 194 ? 9.044 -5.904 -12.347 1.00 78.19 194 PRO A CA 1
ATOM 1455 C C . PRO A 1 194 ? 10.153 -6.948 -12.518 1.00 78.19 194 PRO A C 1
ATOM 1457 O O . PRO A 1 194 ? 10.744 -7.419 -11.549 1.00 78.19 194 PRO A O 1
ATOM 1460 N N . SER A 1 195 ? 10.471 -7.256 -13.772 1.00 78.38 195 SER A N 1
ATOM 1461 C CA . SER A 1 195 ? 11.747 -7.860 -14.158 1.00 78.38 195 SER A CA 1
ATOM 1462 C C . SER A 1 195 ? 12.679 -6.759 -14.657 1.00 78.38 195 SER A C 1
ATOM 1464 O O . SER A 1 195 ? 12.231 -5.766 -15.234 1.00 78.38 195 SER A O 1
ATOM 1466 N N . ARG A 1 196 ? 13.981 -6.907 -14.427 1.00 82.81 196 ARG A N 1
ATOM 1467 C CA . ARG A 1 196 ? 14.992 -5.902 -14.759 1.00 82.81 196 ARG A CA 1
ATOM 1468 C C . ARG A 1 196 ? 16.215 -6.578 -15.354 1.00 82.81 196 ARG A C 1
ATOM 1470 O O . ARG A 1 196 ? 16.701 -7.556 -14.804 1.00 82.81 196 ARG A O 1
ATOM 1477 N N . ILE A 1 197 ? 16.730 -6.029 -16.447 1.00 84.81 197 ILE A N 1
ATOM 1478 C CA . ILE A 1 197 ? 18.094 -6.298 -16.897 1.00 84.81 197 ILE A CA 1
ATOM 1479 C C . ILE A 1 197 ? 18.896 -5.007 -16.754 1.00 84.81 197 ILE A C 1
ATOM 1481 O O . ILE A 1 197 ? 18.451 -3.945 -17.186 1.00 84.81 197 ILE A O 1
ATOM 1485 N N . GLU A 1 198 ? 20.046 -5.080 -16.101 1.00 91.06 198 GLU A N 1
ATOM 1486 C CA . GLU A 1 198 ? 20.972 -3.963 -15.936 1.00 91.06 198 GLU A CA 1
ATOM 1487 C C . GLU A 1 198 ? 22.351 -4.380 -16.428 1.00 91.06 198 GLU A C 1
ATOM 1489 O O . GLU A 1 198 ? 22.888 -5.395 -15.999 1.00 91.06 198 GLU A O 1
ATOM 1494 N N . VAL A 1 199 ? 22.934 -3.571 -17.308 1.00 88.81 199 VAL A N 1
ATOM 1495 C CA . VAL A 1 199 ? 24.367 -3.614 -17.603 1.00 88.81 199 VAL A CA 1
ATOM 1496 C C . VAL A 1 199 ? 24.996 -2.511 -16.756 1.00 88.81 199 VAL A C 1
ATOM 1498 O O . VAL A 1 199 ? 24.694 -1.343 -16.993 1.00 88.81 199 VAL A O 1
ATOM 1501 N N . GLU A 1 200 ? 25.817 -2.858 -15.756 1.00 88.06 200 GLU A N 1
ATOM 1502 C CA . GLU A 1 200 ? 26.328 -1.885 -14.763 1.00 88.06 200 GLU A CA 1
ATOM 1503 C C . GLU A 1 200 ? 27.083 -0.713 -15.426 1.00 88.06 200 GLU A C 1
ATOM 1505 O O . GLU A 1 200 ? 27.032 0.421 -14.950 1.00 88.06 200 GLU A O 1
ATOM 1510 N N . ILE A 1 201 ? 27.748 -0.973 -16.559 1.00 86.50 201 ILE A N 1
ATOM 1511 C CA . ILE A 1 201 ? 28.390 0.034 -17.411 1.00 86.50 201 ILE A CA 1
ATOM 1512 C C . ILE A 1 201 ? 28.032 -0.289 -18.874 1.00 86.50 201 ILE A C 1
ATOM 1514 O O . ILE A 1 201 ? 28.648 -1.175 -19.451 1.00 86.50 201 ILE A O 1
ATOM 1518 N N . PRO A 1 202 ? 27.035 0.363 -19.498 1.00 84.12 202 PRO A N 1
ATOM 1519 C CA . PRO A 1 202 ? 26.470 -0.123 -20.764 1.00 84.12 202 PRO A CA 1
ATOM 1520 C C . PRO A 1 202 ? 27.257 0.237 -22.034 1.00 84.12 202 PRO A C 1
ATOM 1522 O O . PRO A 1 202 ? 27.201 -0.518 -22.998 1.00 84.12 202 PRO A O 1
ATOM 1525 N N . PHE A 1 203 ? 27.954 1.379 -22.074 1.00 85.81 203 PHE A N 1
ATOM 1526 C CA . PHE A 1 203 ? 28.502 1.917 -23.337 1.00 85.81 203 PHE A CA 1
ATOM 1527 C C . PHE A 1 203 ? 30.030 2.044 -23.364 1.00 85.81 203 PHE A C 1
ATOM 1529 O O . PHE A 1 203 ? 30.658 1.822 -24.394 1.00 85.81 203 PHE A O 1
ATOM 1536 N N . ASN A 1 204 ? 30.641 2.389 -22.229 1.00 87.69 204 ASN A N 1
ATOM 1537 C CA . ASN A 1 204 ? 32.082 2.623 -22.111 1.00 87.69 204 ASN A CA 1
ATOM 1538 C C . ASN A 1 204 ? 32.683 1.665 -21.084 1.00 87.69 204 ASN A C 1
ATOM 1540 O O . ASN A 1 204 ? 33.191 2.093 -20.047 1.00 87.69 204 ASN A O 1
ATOM 1544 N N . ILE A 1 205 ? 32.549 0.364 -21.347 1.00 90.50 205 ILE A N 1
ATOM 1545 C CA . ILE A 1 205 ? 33.073 -0.681 -20.469 1.00 90.50 205 ILE A CA 1
ATOM 1546 C C . ILE A 1 205 ? 34.603 -0.547 -20.384 1.00 90.50 205 ILE A C 1
ATOM 1548 O O . ILE A 1 205 ? 35.267 -0.583 -21.423 1.00 90.50 205 ILE A O 1
ATOM 1552 N N . PRO A 1 206 ? 35.183 -0.379 -19.180 1.00 90.75 206 PRO A N 1
ATOM 1553 C CA . PRO A 1 206 ? 36.629 -0.319 -19.026 1.00 90.75 206 PRO A CA 1
ATOM 1554 C C . PRO A 1 206 ? 37.263 -1.672 -19.387 1.00 90.75 206 PRO A C 1
ATOM 1556 O O . PRO A 1 206 ? 36.769 -2.707 -18.937 1.00 90.75 206 PRO A O 1
ATOM 1559 N N . PRO A 1 207 ? 38.359 -1.684 -20.163 1.00 94.12 207 PRO A N 1
ATOM 1560 C CA . PRO A 1 207 ? 38.925 -2.915 -20.716 1.00 94.12 207 PRO A CA 1
ATOM 1561 C C . PRO A 1 207 ? 39.665 -3.775 -19.686 1.00 94.12 207 PRO A C 1
ATOM 1563 O O . PRO A 1 207 ? 40.025 -4.912 -19.974 1.00 94.12 207 PRO A O 1
ATOM 1566 N N . ASP A 1 208 ? 39.932 -3.221 -18.506 1.00 95.06 208 ASP A N 1
ATOM 1567 C CA . ASP A 1 208 ? 40.861 -3.729 -17.499 1.00 95.06 208 ASP A CA 1
ATOM 1568 C C . ASP A 1 208 ? 40.174 -4.339 -16.271 1.00 95.06 208 ASP A C 1
ATOM 1570 O O . ASP A 1 208 ? 40.848 -4.741 -15.322 1.00 95.06 208 ASP A O 1
ATOM 1574 N N . ARG A 1 209 ? 38.840 -4.428 -16.272 1.00 92.50 209 ARG A N 1
ATOM 1575 C CA . ARG A 1 209 ? 38.073 -4.968 -15.146 1.00 92.50 209 ARG A CA 1
ATOM 1576 C C . ARG A 1 209 ? 36.919 -5.847 -15.599 1.00 92.50 209 ARG A C 1
ATOM 1578 O O . ARG A 1 209 ? 36.400 -5.703 -16.702 1.00 92.50 209 ARG A O 1
ATOM 1585 N N . GLU A 1 210 ? 36.501 -6.734 -14.707 1.00 94.75 210 GLU A N 1
ATOM 1586 C CA . GLU A 1 210 ? 35.285 -7.516 -14.895 1.00 94.75 210 GLU A CA 1
ATOM 1587 C C . GLU A 1 210 ? 34.057 -6.608 -14.982 1.00 94.75 210 GLU A C 1
ATOM 1589 O O . GLU A 1 210 ? 33.980 -5.556 -14.340 1.00 94.75 210 GLU A O 1
ATOM 1594 N N . THR A 1 211 ? 33.070 -7.049 -15.754 1.00 92.38 211 THR A N 1
ATOM 1595 C CA . THR A 1 211 ? 31.766 -6.390 -15.831 1.00 92.38 211 THR A CA 1
ATOM 1596 C C . THR A 1 211 ? 30.649 -7.347 -15.501 1.00 92.38 211 THR A C 1
ATOM 1598 O O . THR A 1 211 ? 30.809 -8.566 -15.573 1.00 92.38 211 THR A O 1
ATOM 1601 N N . ARG A 1 212 ? 29.503 -6.789 -15.112 1.00 93.81 212 ARG A N 1
ATOM 1602 C CA . ARG A 1 212 ? 28.343 -7.577 -14.725 1.00 93.81 212 ARG A CA 1
ATOM 1603 C C . ARG A 1 212 ? 27.105 -7.128 -15.475 1.00 93.81 212 ARG A C 1
ATOM 1605 O O . ARG A 1 212 ? 26.845 -5.935 -15.648 1.00 93.81 212 ARG A O 1
ATOM 1612 N N . VAL A 1 213 ? 26.324 -8.124 -15.871 1.00 93.81 213 VAL A N 1
ATOM 1613 C CA . VAL A 1 213 ? 24.931 -7.958 -16.270 1.00 93.81 213 VAL A CA 1
ATOM 1614 C C . VAL A 1 213 ? 24.072 -8.567 -15.171 1.00 93.81 213 VAL A C 1
ATOM 1616 O O . VAL A 1 213 ? 24.222 -9.745 -14.845 1.00 93.81 213 VAL A O 1
ATOM 1619 N N . LEU A 1 214 ? 23.196 -7.762 -14.577 1.00 92.56 214 LEU A N 1
ATOM 1620 C CA . LEU A 1 214 ? 22.251 -8.190 -13.553 1.00 92.56 214 LEU A CA 1
ATOM 1621 C C . LEU A 1 214 ? 20.911 -8.496 -14.218 1.00 92.56 214 LEU A C 1
ATOM 1623 O O . LEU A 1 214 ? 20.326 -7.626 -14.860 1.00 92.56 214 LEU A O 1
ATOM 1627 N N . LEU A 1 215 ? 20.424 -9.724 -14.062 1.00 90.25 215 LEU A N 1
ATOM 1628 C CA . LEU A 1 215 ? 19.096 -10.144 -14.491 1.00 90.25 215 LEU A CA 1
ATOM 1629 C C . LEU A 1 215 ? 18.237 -10.399 -13.254 1.00 90.25 215 LEU A C 1
ATOM 1631 O O . LEU A 1 215 ? 18.376 -11.421 -12.587 1.00 90.25 215 LEU A O 1
ATOM 1635 N N . THR A 1 216 ? 17.331 -9.476 -12.967 1.00 87.69 216 THR A N 1
ATOM 1636 C CA . THR A 1 216 ? 16.246 -9.650 -12.005 1.00 87.69 216 THR A CA 1
ATOM 1637 C C . THR A 1 216 ? 15.038 -10.208 -12.745 1.00 87.69 216 THR A C 1
ATOM 1639 O O . THR A 1 216 ? 14.441 -9.519 -13.573 1.00 87.69 216 THR A O 1
ATOM 1642 N N . SER A 1 217 ? 14.682 -11.464 -12.497 1.00 81.94 217 SER A N 1
ATOM 1643 C CA . SER A 1 217 ? 13.537 -12.103 -13.152 1.00 81.94 217 SER A CA 1
ATOM 1644 C C . SER A 1 217 ? 12.958 -13.234 -12.305 1.00 81.94 217 SER A C 1
ATOM 1646 O O . SER A 1 217 ? 13.593 -13.709 -11.361 1.00 81.94 217 SER A O 1
ATOM 1648 N N . GLY A 1 218 ? 11.742 -13.663 -12.645 1.00 65.38 218 GLY A N 1
ATOM 1649 C CA . GLY A 1 218 ? 10.972 -14.597 -11.822 1.00 65.38 218 GLY A CA 1
ATOM 1650 C C . GLY A 1 218 ? 10.406 -13.924 -10.571 1.00 65.38 218 GLY A C 1
ATOM 1651 O O . GLY A 1 218 ? 10.717 -12.772 -10.302 1.00 65.38 218 GLY A O 1
ATOM 1652 N N . GLY A 1 219 ? 9.559 -14.634 -9.829 1.00 61.97 219 GLY A N 1
ATOM 1653 C CA . GLY A 1 219 ? 8.866 -14.107 -8.651 1.00 61.97 219 GLY A CA 1
ATOM 1654 C C . GLY A 1 219 ? 7.407 -13.767 -8.944 1.00 61.97 219 GLY A C 1
ATOM 1655 O O . GLY A 1 219 ? 7.096 -12.677 -9.414 1.00 61.97 219 GLY A O 1
ATOM 1656 N N . ASP A 1 220 ? 6.515 -14.714 -8.656 1.00 57.69 220 ASP A N 1
ATOM 1657 C CA . ASP A 1 220 ? 5.088 -14.435 -8.507 1.00 57.69 220 ASP A CA 1
ATOM 1658 C C . ASP A 1 220 ? 4.811 -14.198 -7.023 1.00 57.69 220 ASP A C 1
ATOM 1660 O O . ASP A 1 220 ? 5.298 -14.988 -6.208 1.00 57.69 220 ASP A O 1
ATOM 1664 N N . PRO A 1 221 ? 4.024 -13.178 -6.630 1.00 53.12 221 PRO A N 1
ATOM 1665 C CA . PRO A 1 221 ? 3.700 -12.950 -5.228 1.00 53.12 221 PRO A CA 1
ATOM 1666 C C . PRO A 1 221 ? 3.225 -14.245 -4.541 1.00 53.12 221 PRO A C 1
ATOM 1668 O O . PRO A 1 221 ? 2.328 -14.911 -5.063 1.00 53.12 221 PRO A O 1
ATOM 1671 N N . PRO A 1 222 ? 3.792 -14.621 -3.377 1.00 58.16 222 PRO A N 1
ATOM 1672 C CA . PRO A 1 222 ? 4.669 -13.826 -2.507 1.00 58.16 222 PRO A CA 1
ATOM 1673 C C . PRO A 1 222 ? 6.182 -13.947 -2.792 1.00 58.16 222 PRO A C 1
ATOM 1675 O O . PRO A 1 222 ? 6.985 -13.400 -2.048 1.00 58.16 222 PRO A O 1
ATOM 1678 N N . VAL A 1 223 ? 6.605 -14.666 -3.830 1.00 65.25 223 VAL A N 1
ATOM 1679 C CA . VAL A 1 223 ? 8.021 -14.919 -4.124 1.00 65.25 223 VAL A CA 1
ATOM 1680 C C . VAL A 1 223 ? 8.678 -13.661 -4.692 1.00 65.25 223 VAL A C 1
AT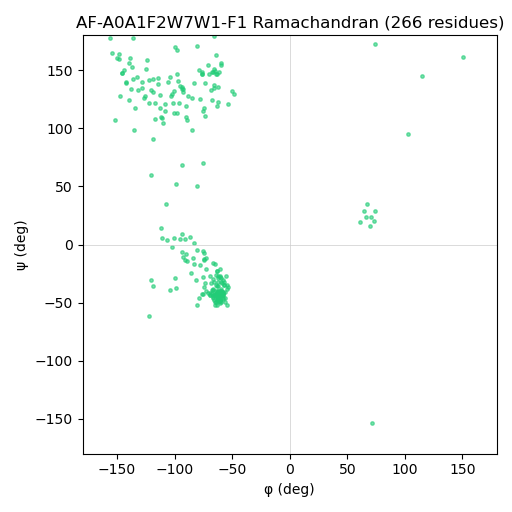OM 1682 O O . VAL A 1 223 ? 8.310 -13.183 -5.763 1.00 65.25 223 VAL A O 1
ATOM 1685 N N . ALA A 1 224 ? 9.670 -13.129 -3.976 1.00 67.62 224 ALA A N 1
ATOM 1686 C CA . ALA A 1 224 ? 10.482 -12.017 -4.458 1.00 67.62 224 ALA A CA 1
ATOM 1687 C C . ALA A 1 224 ? 11.272 -12.411 -5.724 1.00 67.62 224 ALA A C 1
ATOM 1689 O O . ALA A 1 224 ? 11.702 -13.564 -5.843 1.00 67.62 224 ALA A O 1
ATOM 1690 N N . PRO A 1 225 ? 11.508 -11.468 -6.652 1.00 75.44 225 PRO A N 1
ATOM 1691 C CA . PRO A 1 225 ? 12.281 -11.752 -7.846 1.00 75.44 225 PRO A CA 1
ATOM 1692 C C . PRO A 1 225 ? 13.737 -12.071 -7.507 1.00 75.44 225 PRO A C 1
ATOM 1694 O O . PRO A 1 225 ? 14.366 -11.405 -6.681 1.00 75.44 225 PRO A O 1
ATOM 1697 N N . ALA A 1 226 ? 14.289 -13.088 -8.165 1.00 82.19 226 ALA A N 1
ATOM 1698 C CA . ALA A 1 226 ? 15.690 -13.447 -8.012 1.00 82.19 226 ALA A CA 1
ATOM 1699 C C . ALA A 1 226 ? 16.545 -12.564 -8.924 1.00 82.19 226 ALA A C 1
ATOM 1701 O O . ALA A 1 226 ? 16.176 -12.306 -10.069 1.00 82.19 226 ALA A O 1
ATOM 1702 N N . THR A 1 227 ? 17.695 -12.110 -8.420 1.00 87.75 227 THR A N 1
ATOM 1703 C CA . THR A 1 227 ? 18.690 -11.404 -9.236 1.00 87.75 227 THR A CA 1
ATOM 1704 C C . THR A 1 227 ? 19.898 -12.300 -9.450 1.00 87.75 227 THR A C 1
ATOM 1706 O O . THR A 1 227 ? 20.613 -12.629 -8.506 1.00 87.75 227 THR A O 1
ATOM 1709 N N . GLU A 1 228 ? 20.122 -12.687 -10.700 1.00 91.56 228 GLU A N 1
ATOM 1710 C CA . GLU A 1 228 ? 21.322 -13.383 -11.152 1.00 91.56 228 GLU A CA 1
ATOM 1711 C C . GLU A 1 228 ? 22.334 -12.346 -11.651 1.00 91.56 228 GLU A C 1
ATOM 1713 O O . GLU A 1 228 ? 21.993 -11.471 -12.448 1.00 91.56 228 GLU A O 1
ATOM 1718 N N . ALA A 1 229 ? 23.585 -12.446 -11.204 1.00 93.62 229 ALA A N 1
ATOM 1719 C CA . ALA A 1 229 ? 24.678 -11.658 -11.757 1.00 93.62 229 ALA A CA 1
ATOM 1720 C C . ALA A 1 229 ? 25.499 -12.519 -12.717 1.00 93.62 229 ALA A C 1
ATOM 1722 O O . ALA A 1 229 ? 26.054 -13.541 -12.314 1.00 93.62 229 ALA A O 1
ATOM 1723 N N . ARG A 1 230 ? 25.611 -12.078 -13.969 1.00 94.94 230 ARG A N 1
ATOM 1724 C CA . ARG A 1 230 ? 26.494 -12.682 -14.968 1.00 94.94 230 ARG A CA 1
ATOM 1725 C C . ARG A 1 230 ? 27.749 -11.844 -15.088 1.00 94.94 230 ARG A C 1
ATOM 1727 O O . ARG A 1 230 ? 27.669 -10.697 -15.523 1.00 94.94 230 ARG A O 1
ATOM 1734 N N . THR A 1 231 ? 28.877 -12.416 -14.685 1.00 95.06 231 THR A N 1
ATOM 1735 C CA . THR A 1 231 ? 30.182 -11.755 -14.745 1.00 95.06 231 THR A CA 1
ATOM 1736 C C . THR A 1 231 ? 30.881 -12.087 -16.056 1.00 95.06 231 THR A C 1
ATOM 1738 O O . THR A 1 231 ? 30.940 -13.247 -16.464 1.00 95.06 231 THR A O 1
ATOM 1741 N N . PHE A 1 232 ? 31.426 -11.063 -16.699 1.00 94.50 232 PHE A N 1
ATOM 1742 C CA . PHE A 1 232 ? 32.221 -11.160 -17.913 1.00 94.50 232 PHE A CA 1
ATOM 1743 C C . PHE A 1 232 ? 33.654 -10.717 -17.597 1.00 94.50 232 PHE A C 1
ATOM 1745 O O . PHE A 1 232 ? 33.833 -9.738 -16.863 1.00 94.50 232 PHE A O 1
ATOM 1752 N N . PRO A 1 233 ? 34.674 -11.419 -18.124 1.00 95.69 233 PRO A N 1
ATOM 1753 C CA . PRO A 1 233 ? 36.065 -11.042 -17.907 1.00 95.69 233 PRO A CA 1
ATOM 1754 C C . PRO A 1 233 ? 36.373 -9.668 -18.530 1.00 95.69 233 PRO A C 1
ATOM 1756 O O . PRO A 1 233 ? 35.624 -9.216 -19.404 1.00 95.69 233 PRO A O 1
ATOM 1759 N N . PRO A 1 234 ? 37.484 -9.021 -18.128 1.00 95.81 234 PRO A N 1
ATOM 1760 C CA . PRO A 1 234 ? 37.976 -7.819 -18.792 1.00 95.81 234 PRO A CA 1
ATOM 1761 C C . PRO A 1 234 ? 38.065 -8.010 -20.310 1.00 95.81 234 PRO A C 1
ATOM 1763 O O . PRO A 1 234 ? 38.592 -9.018 -20.791 1.00 95.81 234 PRO A O 1
ATOM 1766 N N . ALA A 1 235 ? 37.533 -7.048 -21.060 1.00 93.50 235 ALA A N 1
ATOM 1767 C CA . ALA A 1 235 ? 37.480 -7.096 -22.513 1.00 93.50 235 ALA A CA 1
ATOM 1768 C C . ALA A 1 235 ? 37.591 -5.689 -23.105 1.00 93.50 235 ALA A C 1
ATOM 1770 O O . ALA A 1 235 ? 36.820 -4.794 -22.762 1.00 93.50 235 ALA A O 1
ATOM 1771 N N . ASP A 1 236 ? 38.521 -5.503 -24.040 1.00 94.69 236 ASP A N 1
ATOM 1772 C CA . ASP A 1 236 ? 38.630 -4.263 -24.804 1.00 94.69 236 ASP A CA 1
ATOM 1773 C C . ASP A 1 236 ? 37.684 -4.294 -26.009 1.00 94.69 236 ASP A C 1
ATOM 1775 O O . ASP A 1 236 ? 37.984 -4.870 -27.061 1.00 94.69 236 ASP A O 1
ATOM 1779 N N . GLN A 1 237 ? 36.527 -3.655 -25.841 1.00 91.56 237 GLN A N 1
ATOM 1780 C CA . GLN A 1 237 ? 35.481 -3.578 -26.858 1.00 91.56 237 GLN A CA 1
ATOM 1781 C C . GLN A 1 237 ? 35.953 -2.954 -28.182 1.00 91.56 237 GLN A C 1
ATOM 1783 O O . GLN A 1 237 ? 35.478 -3.359 -29.243 1.00 91.56 237 GLN A O 1
ATOM 1788 N N . TYR A 1 238 ? 36.919 -2.030 -28.155 1.00 93.31 238 TYR A N 1
ATOM 1789 C CA . TYR A 1 238 ? 37.437 -1.387 -29.366 1.00 93.31 238 TYR A CA 1
ATOM 1790 C C . TYR A 1 238 ? 38.363 -2.327 -30.138 1.00 93.31 238 TYR A C 1
ATOM 1792 O O . TYR A 1 238 ? 38.247 -2.462 -31.358 1.00 93.31 238 TYR A O 1
ATOM 1800 N N . SER A 1 239 ? 39.233 -3.045 -29.423 1.00 95.19 239 SER A N 1
ATOM 1801 C CA . SER A 1 239 ? 40.077 -4.088 -30.017 1.00 95.19 239 SER A CA 1
ATOM 1802 C C . SER A 1 239 ? 39.240 -5.230 -30.607 1.00 95.19 239 SER A C 1
ATOM 1804 O O . SER A 1 239 ? 39.535 -5.719 -31.703 1.00 95.19 239 SER A O 1
ATOM 1806 N N . ILE A 1 240 ? 38.158 -5.628 -29.925 1.00 95.06 240 ILE A N 1
ATOM 1807 C CA . ILE A 1 240 ? 37.199 -6.627 -30.422 1.00 95.06 240 ILE A CA 1
ATOM 1808 C C . ILE A 1 240 ? 36.514 -6.133 -31.700 1.00 95.06 240 ILE A C 1
ATOM 1810 O O . ILE A 1 240 ? 36.495 -6.859 -32.696 1.00 95.06 240 ILE A O 1
ATOM 1814 N N . GLN A 1 241 ? 36.002 -4.897 -31.709 1.00 93.81 241 GLN A N 1
ATOM 1815 C CA . GLN A 1 241 ? 35.365 -4.289 -32.880 1.00 93.81 241 GLN A CA 1
ATOM 1816 C C . GLN A 1 241 ? 36.306 -4.276 -34.093 1.00 93.81 241 GLN A C 1
ATOM 1818 O O . GLN A 1 241 ? 35.928 -4.737 -35.173 1.00 93.81 241 GLN A O 1
ATOM 1823 N N . ALA A 1 242 ? 37.542 -3.798 -33.913 1.00 95.62 242 ALA A N 1
ATOM 1824 C CA . ALA A 1 242 ? 38.542 -3.744 -34.976 1.00 95.62 242 ALA A CA 1
ATOM 1825 C C . ALA A 1 242 ? 38.887 -5.144 -35.511 1.00 95.62 242 ALA A C 1
ATOM 1827 O O . ALA A 1 242 ? 38.970 -5.346 -36.723 1.00 95.62 242 ALA A O 1
ATOM 1828 N N . SER A 1 243 ? 39.027 -6.129 -34.616 1.00 97.00 243 SER A N 1
ATOM 1829 C CA . SER A 1 243 ? 39.340 -7.516 -34.981 1.00 97.00 243 SER A CA 1
ATOM 1830 C C . SER A 1 243 ? 38.217 -8.179 -35.777 1.00 97.00 243 SER A C 1
ATOM 1832 O O . SER A 1 243 ? 38.481 -8.862 -36.766 1.00 97.00 243 SER A O 1
ATOM 1834 N N . LEU A 1 244 ? 36.961 -7.978 -35.369 1.00 95.75 244 LEU A N 1
ATOM 1835 C CA . LEU A 1 244 ? 35.804 -8.520 -36.079 1.00 95.75 244 LEU A CA 1
ATOM 1836 C C . LEU A 1 244 ? 35.634 -7.884 -37.463 1.00 95.75 244 LEU A C 1
ATOM 1838 O O . LEU A 1 244 ? 35.331 -8.587 -38.425 1.00 95.75 244 LEU A O 1
ATOM 1842 N N . PHE A 1 245 ? 35.873 -6.577 -37.580 1.00 94.31 245 PHE A N 1
ATOM 1843 C CA . PHE A 1 245 ? 35.867 -5.892 -38.870 1.00 94.31 245 PHE A CA 1
ATOM 1844 C C . PHE A 1 245 ? 36.975 -6.414 -39.794 1.00 94.31 245 PHE A C 1
ATOM 1846 O O . PHE A 1 245 ? 36.705 -6.774 -40.939 1.00 94.31 245 PHE A O 1
ATOM 1853 N N . ALA A 1 246 ? 38.210 -6.527 -39.291 1.00 97.12 246 ALA A N 1
ATOM 1854 C CA . ALA A 1 246 ? 39.326 -7.079 -40.055 1.00 97.12 246 ALA A CA 1
ATOM 1855 C C . ALA A 1 246 ? 39.039 -8.513 -40.526 1.00 97.12 246 ALA A C 1
ATOM 1857 O O . ALA A 1 246 ? 39.311 -8.847 -41.678 1.00 97.12 246 ALA A O 1
ATOM 1858 N N . ARG A 1 247 ? 38.435 -9.344 -39.666 1.00 97.50 247 ARG A N 1
ATOM 1859 C CA . ARG A 1 247 ? 38.019 -10.705 -40.021 1.00 97.50 247 ARG A CA 1
ATOM 1860 C C . ARG A 1 247 ? 37.010 -10.714 -41.166 1.00 97.50 247 ARG A C 1
ATOM 1862 O O . ARG A 1 247 ? 37.219 -11.445 -42.127 1.00 97.50 247 ARG A O 1
ATOM 1869 N N . ALA A 1 248 ? 35.977 -9.874 -41.099 1.00 95.94 248 ALA A N 1
ATOM 1870 C CA . ALA A 1 248 ? 34.977 -9.779 -42.160 1.00 95.94 248 ALA A CA 1
ATOM 1871 C C . ALA A 1 248 ? 35.606 -9.430 -43.520 1.00 95.94 248 ALA A C 1
ATOM 1873 O O . ALA A 1 248 ? 35.280 -10.047 -44.533 1.00 95.94 248 ALA A O 1
ATOM 1874 N N . VAL A 1 249 ? 36.578 -8.509 -43.533 1.00 95.88 249 VAL A N 1
ATOM 1875 C CA . VAL A 1 249 ? 37.326 -8.139 -44.746 1.00 95.88 249 VAL A CA 1
ATOM 1876 C C . VAL A 1 249 ? 38.165 -9.303 -45.276 1.00 95.88 249 VAL A C 1
ATOM 1878 O O . VAL A 1 249 ? 38.112 -9.602 -46.467 1.00 95.88 249 VAL A O 1
ATOM 1881 N N . LEU A 1 250 ? 38.943 -9.956 -44.410 1.00 97.12 250 LEU A N 1
ATOM 1882 C CA . LEU A 1 250 ? 39.858 -11.030 -44.809 1.00 97.12 250 LEU A CA 1
ATOM 1883 C C . LEU A 1 250 ? 39.121 -12.290 -45.280 1.00 97.12 250 LEU A C 1
ATOM 1885 O O . LEU A 1 250 ? 39.607 -12.987 -46.167 1.00 97.12 250 LEU A O 1
ATOM 1889 N N . GLU A 1 251 ? 37.960 -12.577 -44.695 1.00 97.50 251 GLU A N 1
ATOM 1890 C CA . GLU A 1 251 ? 37.153 -13.764 -44.998 1.00 97.50 251 GLU A CA 1
ATOM 1891 C C . GLU A 1 251 ? 36.072 -13.500 -46.061 1.00 97.50 251 GLU A C 1
ATOM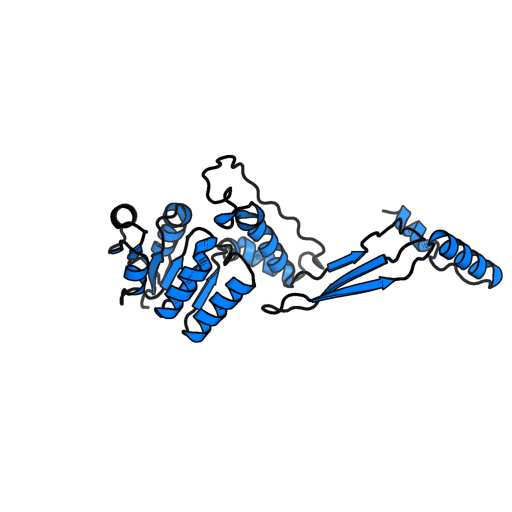 1893 O O . GLU A 1 251 ? 35.401 -14.435 -46.495 1.00 97.50 251 GLU A O 1
ATOM 1898 N N . GLY A 1 252 ? 35.889 -12.247 -46.494 1.00 95.69 252 GLY A N 1
ATOM 1899 C CA . GLY A 1 252 ? 34.847 -11.865 -47.451 1.00 95.69 252 GLY A CA 1
ATOM 1900 C C . GLY A 1 252 ? 33.422 -12.058 -46.916 1.00 95.69 252 GLY A C 1
ATOM 1901 O O . GLY A 1 252 ? 32.507 -12.333 -47.692 1.00 95.69 252 GLY A O 1
ATOM 1902 N N . THR A 1 253 ? 33.229 -11.954 -45.598 1.00 95.12 253 THR A N 1
ATOM 1903 C CA . THR A 1 253 ? 31.928 -12.109 -44.929 1.00 95.12 253 THR A CA 1
ATOM 1904 C C . THR A 1 253 ? 31.296 -10.750 -44.606 1.00 95.12 253 THR A C 1
ATOM 1906 O O . THR A 1 253 ? 31.916 -9.696 -44.749 1.00 95.12 253 THR A O 1
ATOM 1909 N N . GLY A 1 254 ? 30.025 -10.752 -44.195 1.00 89.88 254 GLY A N 1
ATOM 1910 C CA . GLY A 1 254 ? 29.374 -9.544 -43.683 1.00 89.88 254 GLY A CA 1
ATOM 1911 C C . GLY A 1 254 ? 29.975 -9.100 -42.346 1.00 89.88 254 GLY A C 1
ATOM 1912 O O . GLY A 1 254 ? 30.395 -9.927 -41.537 1.00 89.88 254 GLY A O 1
ATOM 1913 N N . VAL A 1 255 ? 29.990 -7.790 -42.092 1.00 94.12 255 VAL A N 1
ATOM 1914 C CA . VAL A 1 255 ? 30.366 -7.256 -40.774 1.00 94.12 255 VAL A CA 1
ATOM 1915 C C . VAL A 1 255 ? 29.341 -7.672 -39.702 1.00 94.12 255 VAL A C 1
ATOM 1917 O O . VAL A 1 255 ? 28.164 -7.836 -40.027 1.00 94.12 255 VAL A O 1
ATOM 1920 N N . PRO A 1 256 ? 29.740 -7.818 -38.421 1.00 83.81 256 PRO A N 1
ATOM 1921 C CA . PRO A 1 256 ? 28.839 -8.313 -37.373 1.00 83.81 256 PRO A CA 1
ATOM 1922 C C . PRO A 1 256 ? 27.612 -7.435 -37.111 1.00 83.81 256 PRO A C 1
ATOM 1924 O O . PRO A 1 256 ? 26.564 -7.952 -36.736 1.00 83.81 256 PRO A O 1
ATOM 1927 N N . VAL A 1 257 ? 27.750 -6.117 -37.288 1.00 88.12 257 VAL A N 1
ATOM 1928 C CA . VAL A 1 257 ? 26.636 -5.165 -37.239 1.00 88.12 257 VAL A CA 1
ATOM 1929 C C . VAL A 1 257 ? 26.444 -4.626 -38.656 1.00 88.12 257 VAL A C 1
ATOM 1931 O O . VAL A 1 257 ? 27.333 -3.926 -39.150 1.00 88.12 257 VAL A O 1
ATOM 1934 N N . PRO A 1 258 ? 25.348 -4.987 -39.340 1.00 86.81 258 PRO A N 1
ATOM 1935 C CA . PRO A 1 258 ? 25.140 -4.638 -40.738 1.00 86.81 258 PRO A CA 1
ATOM 1936 C C . PRO A 1 258 ? 24.865 -3.136 -40.904 1.00 86.81 258 PRO A C 1
ATOM 1938 O O . PRO A 1 258 ? 24.374 -2.472 -39.990 1.00 86.81 258 PRO A O 1
ATOM 1941 N N . ILE A 1 259 ? 25.172 -2.578 -42.078 1.00 89.94 259 ILE A N 1
ATOM 1942 C CA . ILE A 1 259 ? 25.055 -1.129 -42.321 1.00 89.94 259 ILE A CA 1
ATOM 1943 C C . ILE A 1 259 ? 23.603 -0.637 -42.232 1.00 89.94 259 ILE A C 1
ATOM 1945 O O . ILE A 1 259 ? 23.351 0.517 -41.890 1.00 89.94 259 ILE A O 1
ATOM 1949 N N . GLU A 1 260 ? 22.641 -1.521 -42.489 1.00 87.88 260 GLU A N 1
ATOM 1950 C CA . GLU A 1 260 ? 21.210 -1.266 -42.367 1.00 87.88 260 GLU A CA 1
ATOM 1951 C C . GLU A 1 260 ? 20.813 -0.860 -40.943 1.00 87.88 260 GLU A C 1
ATOM 1953 O O . GLU A 1 260 ? 19.911 -0.036 -40.795 1.00 87.88 260 GLU A O 1
ATOM 1958 N N . ASP A 1 261 ? 21.499 -1.377 -39.918 1.00 85.06 261 ASP A N 1
ATOM 1959 C CA . ASP A 1 261 ? 21.282 -0.999 -38.517 1.00 85.06 261 ASP A CA 1
ATOM 1960 C C . ASP A 1 261 ? 21.670 0.467 -38.280 1.00 85.06 261 ASP A C 1
ATOM 1962 O O . ASP A 1 261 ? 20.869 1.260 -37.788 1.00 85.06 261 ASP A O 1
ATOM 1966 N N . ALA A 1 262 ? 22.847 0.879 -38.763 1.00 80.25 262 ALA A N 1
ATOM 1967 C CA . ALA A 1 262 ? 23.283 2.273 -38.696 1.00 80.25 262 ALA A CA 1
ATOM 1968 C C . ALA A 1 262 ? 22.354 3.204 -39.494 1.00 80.25 262 ALA A C 1
ATOM 1970 O O . ALA A 1 262 ? 22.013 4.293 -39.034 1.00 80.25 262 ALA A O 1
ATOM 1971 N N . VAL A 1 263 ? 21.892 2.770 -40.672 1.00 78.44 263 VAL A N 1
ATOM 1972 C CA . VAL A 1 263 ? 20.907 3.515 -41.471 1.00 78.44 263 VAL A CA 1
ATOM 1973 C C . VAL A 1 263 ? 19.571 3.635 -40.735 1.00 78.44 263 VAL A C 1
ATOM 1975 O O . VAL A 1 263 ? 18.943 4.689 -40.803 1.00 78.44 263 VAL A O 1
ATOM 1978 N N . ALA A 1 264 ? 19.113 2.585 -40.050 1.00 67.88 264 ALA A N 1
ATOM 1979 C CA . ALA A 1 264 ? 17.902 2.626 -39.236 1.00 67.88 264 ALA A CA 1
ATOM 1980 C C . ALA A 1 264 ? 18.061 3.576 -38.044 1.00 67.88 264 ALA A C 1
ATOM 1982 O O . ALA A 1 264 ? 17.167 4.381 -37.796 1.00 67.88 264 ALA A O 1
ATOM 1983 N N . ASN A 1 265 ? 19.215 3.546 -37.376 1.00 66.94 265 ASN A N 1
ATOM 1984 C CA . ASN A 1 265 ? 19.529 4.437 -36.264 1.00 66.94 265 ASN A CA 1
ATOM 1985 C C . ASN A 1 265 ? 19.497 5.919 -36.681 1.00 66.94 265 ASN A C 1
ATOM 1987 O O . ASN A 1 265 ? 18.977 6.750 -35.952 1.00 66.94 265 ASN A O 1
ATOM 1991 N N . MET A 1 266 ? 19.968 6.251 -37.890 1.00 77.94 266 MET A N 1
ATOM 1992 C CA . MET A 1 266 ? 19.943 7.624 -38.424 1.00 77.94 266 MET A CA 1
ATOM 1993 C C . MET A 1 266 ? 18.556 8.121 -38.871 1.00 77.94 266 MET A C 1
ATOM 1995 O O . MET A 1 266 ? 18.428 9.281 -39.263 1.00 77.94 266 MET A O 1
ATOM 1999 N N . LYS A 1 267 ? 17.530 7.261 -38.887 1.00 61.72 267 LYS A N 1
ATOM 2000 C CA . LYS A 1 267 ? 16.152 7.635 -39.263 1.00 61.72 267 LYS A CA 1
ATOM 2001 C C . LYS A 1 267 ? 15.294 8.071 -38.073 1.00 61.72 267 LYS A C 1
ATOM 2003 O O . LYS A 1 267 ? 14.194 8.571 -38.306 1.00 61.72 267 LYS A O 1
ATOM 2008 N N . VAL A 1 268 ? 15.756 7.813 -36.850 1.00 57.03 268 VAL A N 1
ATOM 2009 C CA . VAL A 1 268 ? 15.099 8.187 -35.587 1.00 57.03 268 VAL A CA 1
ATOM 2010 C C . VAL A 1 268 ? 15.536 9.590 -35.190 1.00 57.03 268 VAL A C 1
ATOM 2012 O O . VAL A 1 268 ? 14.655 10.356 -34.743 1.00 57.03 268 VAL A O 1
#

Foldseek 3Di:
DAAAEEEEEAPDPCCLVPPVVVQCPDPSHDHAEYEHCAQVSQVVSCVVSVHNYYYNHLLVVLQDPRHAAYEAPDQQQCQLVSLLSSLVSLHAYEYEFPNHLDLVSNVSSVVSNVVSVHHYHYPPPVCPPVVNVVLLVCLVVCVVNPDDDDDDDDDDDDPDCPDLLVPVVSSHDCCRPPVVNVQVSRCSNNVDDDWDWDFPDPPCQAQQAKTWIWTFDDDDPPGGTDIDIDIDGRHDPVVVQVVQVVCCVVVVHARPDHVVNVVVVVVD

Solvent-accessible surface area (backbone atoms only — not comparable to full-atom values): 14991 Å² total; per-residue (Å²): 135,83,59,49,26,28,27,30,47,43,82,31,65,64,38,67,78,51,49,50,63,47,46,60,70,37,85,59,39,40,58,48,33,30,11,18,88,38,42,71,60,10,40,54,52,17,66,75,70,71,31,82,34,55,23,43,32,55,65,60,50,48,69,38,90,77,45,49,28,36,38,38,49,53,60,37,66,46,37,40,62,54,46,36,54,31,11,76,54,60,23,26,36,40,30,37,67,45,57,34,86,43,69,70,47,41,50,49,32,52,50,39,16,56,75,50,72,33,54,78,45,64,56,63,64,68,66,73,38,65,71,48,49,47,51,45,49,39,52,76,71,40,75,78,47,80,88,85,80,80,89,74,86,72,86,80,92,80,86,57,75,84,42,60,55,64,29,67,92,37,48,28,37,64,54,44,72,42,39,45,52,47,53,50,48,44,35,60,64,71,70,48,70,88,62,45,79,43,55,82,58,79,84,77,58,61,44,86,43,69,46,49,39,37,41,32,43,69,44,62,90,91,45,71,56,47,71,49,76,48,78,41,74,51,49,50,64,67,62,50,51,53,49,49,47,52,46,16,64,77,69,74,50,77,50,95,72,53,70,66,57,59,56,54,60,74,71,110

Sequence (268 aa):
MKNLRWGILSTADIGITKVIPAIQRAEHCEVVAIASRTLDRAAAAAARLGIPTAYGSYEELLAAGDVDAVYIPLPNDGHAEWTIKAAGAGKHVLCEKPLALSSAQAEEMARACAAAGVKLGEAFMYRHHSAWVETVRLVRTGAIGRLQAVQSFFSYYNDDPADIRNRVERGGGATMDIGCYCINLSRMLFGAEPSRIEVEIPFNIPPDRETRVLLTSGGDPPVAPATEARTFPPADQYSIQASLFARAVLEGTGVPVPIEDAVANMKV

Secondary structure (DSSP, 8-state):
-PPEEEEEE---HHIIIIIHHHHHHSTTEEEEEEE-SSHHHHHHHHHHHT-SEEESSHHHHHH-TT--EEEE---GGGHHHHHHHHHHTT-EEEEPSSS-SSHHHHHHHHHHHHHTT--EEE--GGGGSHHHHHHHHHHHTTBTBS--------------TTSGGG-GGGT-SHIIIIIHHHHHHHHHHHTSPPPEEEESS-SS--TTS-EEEEEEE---TTSPPEEEEEEE----HHHHHHHHHHHHHHHTPPPSS-HHHHHHHTT-

Nearest PDB structures (foldseek):
  4had-assembly1_D  TM=6.827E-01  e=3.930E-19  Rhizobium etli CFN 42
  4had-assembly1_C  TM=6.635E-01  e=7.576E-19  Rhizobium etli CFN 42
  2o48-assembly1_X  TM=7.868E-01  e=1.396E-15  Macaca fascicularis
  3ezy-assembly1_B  TM=6.245E-01  e=7.605E-14  Thermotoga maritima
  3fd8-assembly1_F  TM=6.089E-01  e=5.867E-10  Enterococcus faecalis